Protein AF-A0AB36EDM5-F1 (afdb_monomer_lite)

Structure (mmCIF, N/CA/C/O backbone):
data_AF-A0AB36EDM5-F1
#
_entry.id   AF-A0AB36EDM5-F1
#
loop_
_atom_site.group_PDB
_atom_site.id
_atom_site.type_symbol
_atom_site.label_atom_id
_atom_site.label_alt_id
_atom_site.label_comp_id
_atom_site.label_asym_id
_atom_site.label_entity_id
_atom_site.label_seq_id
_atom_site.pdbx_PDB_ins_code
_atom_site.Cartn_x
_atom_site.Cartn_y
_atom_site.Cartn_z
_atom_site.occupancy
_atom_site.B_iso_or_equiv
_atom_site.auth_seq_id
_atom_site.auth_comp_id
_atom_site.auth_asym_id
_atom_site.auth_atom_id
_atom_site.pdbx_PDB_model_num
ATOM 1 N N . MET A 1 1 ? 47.331 -0.291 -45.451 1.00 48.00 1 MET A N 1
ATOM 2 C CA . MET A 1 1 ? 47.618 0.576 -46.616 1.00 48.00 1 MET A CA 1
ATOM 3 C C . MET A 1 1 ? 48.120 1.962 -46.160 1.00 48.00 1 MET A C 1
ATOM 5 O O . MET A 1 1 ? 47.522 2.966 -46.498 1.00 48.00 1 MET A O 1
ATOM 9 N N . LYS A 1 2 ? 49.186 2.040 -45.335 1.00 53.69 2 LYS A N 1
ATOM 10 C CA . LYS A 1 2 ? 49.658 3.304 -44.705 1.00 53.69 2 LYS A CA 1
ATOM 11 C C . LYS A 1 2 ? 51.043 3.786 -45.180 1.00 53.69 2 LYS A C 1
ATOM 13 O O . LYS A 1 2 ? 51.416 4.916 -44.899 1.00 53.69 2 LYS A O 1
ATOM 18 N N . LEU A 1 3 ? 51.789 2.960 -45.920 1.00 42.03 3 LEU A N 1
ATOM 19 C CA . LEU A 1 3 ? 53.141 3.292 -46.392 1.00 42.03 3 LEU A CA 1
ATOM 20 C C . LEU A 1 3 ? 53.225 4.421 -47.447 1.00 42.03 3 LEU A C 1
ATOM 22 O O . LEU A 1 3 ? 54.126 5.245 -47.317 1.00 42.03 3 LEU A O 1
ATOM 26 N N . PRO A 1 4 ? 52.337 4.529 -48.459 1.00 49.16 4 PRO A N 1
ATOM 27 C CA . PRO A 1 4 ? 52.540 5.520 -49.524 1.00 49.16 4 PRO A CA 1
ATOM 28 C C . PRO A 1 4 ? 52.257 6.963 -49.071 1.00 49.16 4 PRO A C 1
ATOM 30 O O . PRO A 1 4 ? 52.858 7.899 -49.588 1.00 49.16 4 PRO A O 1
ATOM 33 N N . PHE A 1 5 ? 51.400 7.149 -48.061 1.00 46.91 5 PHE A N 1
ATOM 34 C CA . PHE A 1 5 ? 51.054 8.467 -47.520 1.00 46.91 5 PHE A CA 1
ATOM 35 C C . PHE A 1 5 ? 52.202 9.086 -46.707 1.00 46.91 5 PHE A C 1
ATOM 37 O O . PHE A 1 5 ? 52.508 10.267 -46.846 1.00 46.91 5 PHE A O 1
ATOM 44 N N . VAL A 1 6 ? 52.891 8.271 -45.900 1.00 52.59 6 VAL A N 1
ATOM 45 C CA . VAL A 1 6 ? 54.013 8.733 -45.067 1.00 52.59 6 VAL A CA 1
ATOM 46 C C . VAL A 1 6 ? 55.231 9.079 -45.928 1.00 52.59 6 VAL A C 1
ATOM 48 O O . VAL A 1 6 ? 55.867 10.102 -45.697 1.00 52.59 6 VAL A O 1
ATOM 51 N N . VAL A 1 7 ? 55.515 8.292 -46.972 1.00 50.66 7 VAL A N 1
ATOM 52 C CA . VAL A 1 7 ? 56.619 8.572 -47.910 1.00 50.66 7 VAL A CA 1
ATOM 53 C C . VAL A 1 7 ? 56.381 9.878 -48.683 1.00 50.66 7 VAL A C 1
ATOM 55 O O . VAL A 1 7 ? 57.314 10.657 -48.864 1.00 50.66 7 VAL A O 1
ATOM 58 N N . GLY A 1 8 ? 55.130 10.169 -49.064 1.00 49.28 8 GLY A N 1
ATOM 59 C CA . GLY A 1 8 ? 54.762 11.425 -49.729 1.00 49.28 8 GLY A CA 1
ATOM 60 C C . GLY A 1 8 ? 54.932 12.672 -48.849 1.00 49.28 8 GLY A C 1
ATOM 61 O O . GLY A 1 8 ? 55.399 13.709 -49.323 1.00 49.28 8 GLY A O 1
ATOM 62 N N . ILE A 1 9 ? 54.624 12.569 -47.553 1.00 58.91 9 ILE A N 1
ATOM 63 C CA . ILE A 1 9 ? 54.812 13.671 -46.592 1.00 58.91 9 ILE A CA 1
ATOM 64 C C . ILE A 1 9 ? 56.300 13.901 -46.299 1.00 58.91 9 ILE A C 1
ATOM 66 O O . ILE A 1 9 ? 56.757 15.039 -46.257 1.00 58.91 9 ILE A O 1
ATOM 70 N N . VAL A 1 10 ? 57.086 12.833 -46.148 1.00 56.31 10 VAL A N 1
ATOM 71 C CA . VAL A 1 10 ? 58.526 12.957 -45.872 1.00 56.31 10 VAL A CA 1
ATOM 72 C C . VAL A 1 10 ? 59.262 13.589 -47.057 1.00 56.31 10 VAL A C 1
ATOM 74 O O . VAL A 1 10 ? 60.080 14.482 -46.855 1.00 56.31 10 VAL A O 1
ATOM 77 N N . LEU A 1 11 ? 58.927 13.209 -48.294 1.00 50.59 11 LEU A N 1
ATOM 78 C CA . LEU A 1 11 ? 59.553 13.785 -49.490 1.00 50.59 11 LEU A CA 1
ATOM 79 C C . LEU A 1 11 ? 59.184 15.258 -49.710 1.00 50.59 11 LEU A C 1
ATOM 81 O O . LEU A 1 11 ? 60.043 16.043 -50.110 1.00 50.59 11 LEU A O 1
ATOM 85 N N . THR A 1 12 ? 57.946 15.659 -49.407 1.00 59.16 12 THR A N 1
ATOM 86 C CA . THR A 1 12 ? 57.529 17.068 -49.515 1.00 59.16 12 THR A CA 1
ATOM 87 C C . THR A 1 12 ? 58.183 17.941 -48.445 1.00 59.16 12 THR A C 1
ATOM 89 O O . THR A 1 12 ? 58.659 19.028 -48.767 1.00 59.16 12 THR A O 1
ATOM 92 N N . ILE A 1 13 ? 58.319 17.446 -47.210 1.00 63.84 13 ILE A N 1
ATOM 93 C CA . ILE A 1 13 ? 59.037 18.150 -46.135 1.00 63.84 13 ILE A CA 1
ATOM 94 C C . ILE A 1 13 ? 60.539 18.257 -46.448 1.00 63.84 13 ILE A C 1
ATOM 96 O O . ILE A 1 13 ? 61.113 19.338 -46.314 1.00 63.84 13 ILE A O 1
ATOM 100 N N . SER A 1 14 ? 61.184 17.183 -46.924 1.00 50.69 14 SER A N 1
ATOM 101 C CA . SER A 1 14 ? 62.606 17.210 -47.301 1.00 50.69 14 SER A CA 1
ATOM 102 C C . SER A 1 14 ? 62.896 18.167 -48.461 1.00 50.69 14 SER A C 1
ATOM 104 O O . SER A 1 14 ? 63.907 18.869 -48.430 1.00 50.69 14 SER A O 1
ATOM 106 N N . TYR A 1 15 ? 62.002 18.247 -49.451 1.00 61.78 15 TYR A N 1
ATOM 107 C CA . TYR A 1 15 ? 62.132 19.196 -50.559 1.00 61.78 15 TYR A CA 1
ATOM 108 C C . TYR A 1 15 ? 61.971 20.650 -50.089 1.00 61.78 15 TYR A C 1
ATOM 110 O O . TYR A 1 15 ? 62.735 21.522 -50.502 1.00 61.78 15 TYR A O 1
ATOM 118 N N . PHE A 1 16 ? 61.044 20.909 -49.159 1.00 57.47 16 PHE A N 1
ATOM 119 C CA . PHE A 1 16 ? 60.828 22.244 -48.595 1.00 57.47 16 PHE A CA 1
ATOM 120 C C . PHE A 1 16 ? 62.020 22.719 -47.746 1.00 57.47 16 PHE A C 1
ATOM 122 O O . PHE A 1 16 ? 62.429 23.876 -47.844 1.00 57.47 16 PHE A O 1
ATOM 129 N N . ILE A 1 17 ? 62.642 21.825 -46.967 1.00 56.56 17 ILE A N 1
ATOM 130 C CA . ILE A 1 17 ? 63.849 22.127 -46.174 1.00 56.56 17 ILE A CA 1
ATOM 131 C C . ILE A 1 17 ? 65.042 22.440 -47.088 1.00 56.56 17 ILE A C 1
ATOM 133 O O . ILE A 1 17 ? 65.723 23.442 -46.874 1.00 56.56 17 ILE A O 1
ATOM 137 N N . ALA A 1 18 ? 65.272 21.638 -48.132 1.00 49.91 18 ALA A N 1
ATOM 138 C CA . ALA A 1 18 ? 66.351 21.878 -49.092 1.00 49.91 18 ALA A CA 1
ATOM 139 C C . ALA A 1 18 ? 66.176 23.216 -49.835 1.00 49.91 18 ALA A C 1
ATOM 141 O O . ALA A 1 18 ? 67.136 23.971 -49.992 1.00 49.91 18 ALA A O 1
ATOM 142 N N . PHE A 1 19 ? 64.939 23.547 -50.215 1.00 54.28 19 PHE A N 1
ATOM 143 C CA . PHE A 1 19 ? 64.601 24.822 -50.847 1.00 54.28 19 PHE A CA 1
ATOM 144 C C . PHE A 1 19 ? 64.825 26.015 -49.902 1.00 54.28 19 PHE A C 1
ATOM 146 O O . PHE A 1 19 ? 65.392 27.028 -50.300 1.00 54.28 19 PHE A O 1
ATOM 153 N N . THR A 1 20 ? 64.470 25.870 -48.623 1.00 53.19 20 THR A N 1
ATOM 154 C CA . THR A 1 20 ? 64.653 26.926 -47.613 1.00 53.19 20 THR A CA 1
ATOM 155 C C . THR A 1 20 ? 66.140 27.169 -47.305 1.00 53.19 20 THR A C 1
ATOM 157 O O . THR A 1 20 ? 66.573 28.316 -47.217 1.00 53.19 20 THR A O 1
ATOM 160 N N . VAL A 1 21 ? 66.958 26.112 -47.216 1.00 49.41 21 VAL A N 1
ATOM 161 C CA . VAL A 1 21 ? 68.415 26.221 -46.987 1.00 49.41 21 VAL A CA 1
ATOM 162 C C . VAL A 1 21 ? 69.137 26.869 -48.176 1.00 49.41 21 VAL A C 1
ATOM 164 O O . VAL A 1 21 ? 70.053 27.665 -47.976 1.00 49.41 21 VAL A O 1
ATOM 167 N N . MET A 1 22 ? 68.698 26.594 -49.408 1.00 46.75 22 MET A N 1
ATOM 168 C CA . MET A 1 22 ? 69.265 27.205 -50.615 1.00 46.75 22 MET A CA 1
ATOM 169 C C . MET A 1 22 ? 68.957 28.711 -50.719 1.00 46.75 22 MET A C 1
ATOM 171 O O . MET A 1 22 ? 69.768 29.462 -51.256 1.00 46.75 22 MET A O 1
ATOM 175 N N . VAL A 1 23 ? 67.824 29.161 -50.167 1.00 50.59 23 VAL A N 1
ATOM 176 C CA . VAL A 1 23 ? 67.411 30.577 -50.158 1.00 50.59 23 VAL A CA 1
ATOM 177 C C . VAL A 1 23 ? 68.055 31.368 -49.006 1.00 50.59 23 VAL A C 1
ATOM 179 O O . VAL A 1 23 ? 68.356 32.547 -49.172 1.00 50.59 23 VAL A O 1
ATOM 182 N N . ILE A 1 24 ? 68.338 30.736 -47.860 1.00 48.72 24 ILE A N 1
ATOM 183 C CA . ILE A 1 24 ? 68.912 31.414 -46.676 1.00 48.72 24 ILE A CA 1
ATOM 184 C C . ILE A 1 24 ? 70.446 31.573 -46.750 1.00 48.72 24 ILE A C 1
ATOM 186 O O . ILE A 1 24 ? 71.006 32.440 -46.083 1.00 48.72 24 ILE A O 1
ATOM 190 N N . GLY A 1 25 ? 71.151 30.812 -47.592 1.00 46.22 25 GLY A N 1
ATOM 191 C CA . GLY A 1 25 ? 72.620 30.844 -47.673 1.00 46.22 25 GLY A CA 1
ATOM 192 C C . GLY A 1 25 ? 73.269 32.144 -48.185 1.00 46.22 25 GLY A C 1
ATOM 193 O O . GLY A 1 25 ? 74.493 32.198 -48.231 1.00 46.22 25 GLY A O 1
ATOM 194 N N . ASN A 1 26 ? 72.506 33.172 -48.581 1.00 50.59 26 ASN A N 1
ATOM 195 C CA . ASN A 1 26 ? 73.051 34.358 -49.263 1.00 50.59 26 ASN A CA 1
ATOM 196 C C . ASN A 1 26 ? 72.442 35.723 -48.868 1.00 50.59 26 ASN A C 1
ATOM 198 O O . ASN A 1 26 ? 72.497 36.647 -49.677 1.00 50.59 26 ASN A O 1
ATOM 202 N N . VAL A 1 27 ? 71.901 35.918 -47.654 1.00 40.09 27 VAL A N 1
ATOM 203 C CA . VAL A 1 27 ? 71.463 37.265 -47.204 1.00 40.09 27 VAL A CA 1
ATOM 204 C C . VAL A 1 27 ? 71.711 37.496 -45.697 1.00 40.09 27 VAL A C 1
ATOM 206 O O . VAL A 1 27 ? 71.438 36.633 -44.870 1.00 40.09 27 VAL A O 1
ATOM 209 N N . GLN A 1 28 ? 72.263 38.673 -45.370 1.00 42.81 28 GLN A N 1
ATOM 210 C CA . GLN A 1 28 ? 72.588 39.243 -44.041 1.00 42.81 28 GLN A CA 1
ATOM 211 C C . GLN A 1 28 ? 71.370 39.328 -43.078 1.00 42.81 28 GLN A C 1
ATOM 213 O O . GLN A 1 28 ? 70.234 39.301 -43.551 1.00 42.81 28 GLN A O 1
ATOM 218 N N . PRO A 1 29 ? 71.556 39.455 -41.741 1.00 44.12 29 PRO A N 1
ATOM 219 C CA . PRO A 1 29 ? 70.461 39.329 -40.772 1.00 44.12 29 PRO A CA 1
ATOM 220 C C . PRO A 1 29 ? 69.513 40.539 -40.798 1.00 44.12 29 PRO A C 1
ATOM 222 O O . PRO A 1 29 ? 69.958 41.684 -40.739 1.00 44.12 29 PRO A O 1
ATOM 225 N N . VAL A 1 30 ? 68.202 40.284 -40.826 1.00 42.28 30 VAL A N 1
ATOM 226 C CA . VAL A 1 30 ? 67.141 41.311 -40.802 1.00 42.28 30 VAL A CA 1
ATOM 227 C C . VAL A 1 30 ? 66.297 41.141 -39.520 1.00 42.28 30 VAL A C 1
ATOM 229 O O . VAL A 1 30 ? 66.066 39.999 -39.114 1.00 42.28 30 VAL A O 1
ATOM 232 N N . PRO A 1 31 ? 65.902 42.231 -38.822 1.00 46.59 31 PRO A N 1
ATOM 233 C CA . PRO A 1 31 ? 65.259 42.169 -37.504 1.00 46.59 31 PRO A CA 1
ATOM 234 C C . PRO A 1 31 ? 63.838 41.581 -37.517 1.00 46.59 31 PRO A C 1
ATOM 236 O O . PRO A 1 31 ? 63.186 41.488 -38.551 1.00 46.59 31 PRO A O 1
ATOM 239 N N . ALA A 1 32 ? 63.375 41.182 -36.329 1.00 42.56 32 ALA A N 1
ATOM 240 C CA . ALA A 1 32 ? 62.127 40.457 -36.101 1.00 42.56 32 ALA A CA 1
ATOM 241 C C . ALA A 1 32 ? 60.871 41.230 -36.548 1.00 42.56 32 ALA A C 1
ATOM 243 O O . ALA A 1 32 ? 60.592 42.314 -36.040 1.00 42.56 32 ALA A O 1
ATOM 244 N N . TYR A 1 33 ? 60.084 40.618 -37.433 1.00 52.06 33 TYR A N 1
ATOM 245 C CA . TYR A 1 33 ? 58.769 41.105 -37.856 1.00 52.06 33 TYR A CA 1
ATOM 246 C C . TYR A 1 33 ? 57.679 40.615 -36.893 1.00 52.06 33 TYR A C 1
ATOM 248 O O . TYR A 1 33 ? 57.628 39.429 -36.552 1.00 52.06 33 TYR A O 1
ATOM 256 N N . THR A 1 34 ? 56.794 41.511 -36.458 1.00 49.66 34 THR A N 1
ATOM 257 C CA . THR A 1 34 ? 55.627 41.176 -35.628 1.00 49.66 34 THR A CA 1
ATOM 258 C C . THR A 1 34 ? 54.393 40.880 -36.484 1.00 49.66 34 THR A C 1
ATOM 260 O O . THR A 1 34 ? 54.278 41.324 -37.622 1.00 49.66 34 THR A O 1
ATOM 263 N N . ILE A 1 35 ? 53.427 40.145 -35.916 1.00 34.84 35 ILE A N 1
ATOM 264 C CA . ILE A 1 35 ? 52.163 39.712 -36.559 1.00 34.84 35 ILE A CA 1
ATOM 265 C C . ILE A 1 35 ? 51.367 40.883 -37.182 1.00 34.84 35 ILE A C 1
ATOM 267 O O . ILE A 1 35 ? 50.599 40.680 -38.121 1.00 34.84 35 ILE A O 1
ATOM 271 N N . SER A 1 36 ? 51.585 42.114 -36.711 1.00 47.88 36 SER A N 1
ATOM 272 C CA . SER A 1 36 ? 51.027 43.345 -37.285 1.00 47.88 36 SER A CA 1
ATOM 273 C C . SER A 1 36 ? 51.398 43.571 -38.755 1.00 47.88 36 SER A C 1
ATOM 275 O O . SER A 1 36 ? 50.555 44.028 -39.525 1.00 47.88 36 SER A O 1
ATOM 277 N N . ASP A 1 37 ? 52.619 43.218 -39.157 1.00 50.16 37 ASP A N 1
ATOM 278 C CA . ASP A 1 37 ? 53.164 43.548 -40.483 1.00 50.16 37 ASP A CA 1
ATOM 279 C C . ASP A 1 37 ? 52.627 42.583 -41.548 1.00 50.16 37 ASP A C 1
ATOM 281 O O . ASP A 1 37 ? 52.368 42.955 -42.690 1.00 50.16 37 ASP A O 1
ATOM 285 N N . PHE A 1 38 ? 52.354 41.342 -41.135 1.00 43.47 38 PHE A N 1
ATOM 286 C CA . PHE A 1 38 ? 51.691 40.329 -41.951 1.00 43.47 38 PHE A CA 1
ATOM 287 C C . PHE A 1 38 ? 50.235 40.704 -42.266 1.00 43.47 38 PHE A C 1
ATOM 289 O O . PHE A 1 38 ? 49.767 40.499 -43.387 1.00 43.47 38 PHE A O 1
ATOM 296 N N . LEU A 1 39 ? 49.518 41.307 -41.312 1.00 39.00 39 LEU A N 1
ATOM 297 C CA . LEU A 1 39 ? 48.106 41.665 -41.483 1.00 39.00 39 LEU A CA 1
ATOM 298 C C . LEU A 1 39 ? 47.887 42.847 -42.440 1.00 39.00 39 LEU A C 1
ATOM 300 O O . LEU A 1 39 ? 46.841 42.916 -43.083 1.00 39.00 39 LEU A O 1
ATOM 304 N N . GLN A 1 40 ? 48.874 43.732 -42.608 1.00 51.88 40 GLN A N 1
ATOM 305 C CA . GLN A 1 40 ? 48.786 44.825 -43.585 1.00 51.88 40 GLN A CA 1
ATOM 306 C C . GLN A 1 40 ? 48.896 44.349 -45.044 1.00 51.88 40 GLN A C 1
ATOM 308 O O . GLN A 1 40 ? 48.476 45.066 -45.947 1.00 51.88 40 GLN A O 1
ATOM 313 N N . SER A 1 41 ? 49.373 43.122 -45.295 1.00 51.91 41 SER A N 1
ATOM 314 C CA . SER A 1 41 ? 49.488 42.568 -46.655 1.00 51.91 41 SER A CA 1
ATOM 315 C C . SER A 1 41 ? 48.154 42.128 -47.285 1.00 51.91 41 SER A C 1
ATOM 317 O O . SER A 1 41 ? 48.107 41.852 -48.483 1.00 51.91 41 SER A O 1
ATOM 319 N N . PHE A 1 42 ? 47.064 42.085 -46.505 1.00 39.69 42 PHE A N 1
ATOM 320 C CA . PHE A 1 42 ? 45.774 41.504 -46.908 1.00 39.69 42 PHE A CA 1
ATOM 321 C C . PHE A 1 42 ? 44.617 42.506 -47.118 1.00 39.69 42 PHE A C 1
ATOM 323 O O . PHE A 1 42 ? 43.494 42.070 -47.373 1.00 39.69 42 PHE A O 1
ATOM 330 N N . LEU A 1 43 ? 44.841 43.828 -47.069 1.00 41.75 43 LEU A N 1
ATOM 331 C CA . LEU A 1 43 ? 43.787 44.830 -47.332 1.00 41.75 43 LEU A CA 1
ATOM 332 C C . LEU A 1 43 ? 44.046 45.644 -48.619 1.00 41.75 43 LEU A C 1
ATOM 334 O O . LEU A 1 43 ? 45.051 46.348 -48.692 1.00 41.75 43 LEU A O 1
ATOM 338 N N . PRO A 1 44 ? 43.133 45.629 -49.616 1.00 41.78 44 PRO A N 1
ATOM 339 C CA . PRO A 1 44 ? 43.234 46.455 -50.813 1.00 41.78 44 PRO A CA 1
ATOM 340 C C . PRO A 1 44 ? 42.221 47.613 -50.763 1.00 41.78 44 PRO A C 1
ATOM 342 O O . PRO A 1 44 ? 41.085 47.416 -51.168 1.00 41.78 44 PRO A O 1
ATOM 345 N N . PHE A 1 45 ? 42.593 48.806 -50.280 1.00 36.00 45 PHE A N 1
ATOM 346 C CA . PHE A 1 45 ? 42.026 50.103 -50.717 1.00 36.00 45 PHE A CA 1
ATOM 347 C C . PHE A 1 45 ? 42.669 51.283 -49.962 1.00 36.00 45 PHE A C 1
ATOM 349 O O . PHE A 1 45 ? 42.614 51.336 -48.739 1.00 36.00 45 PHE A O 1
ATOM 356 N N . GLY A 1 46 ? 43.162 52.277 -50.710 1.00 34.91 46 GLY A N 1
ATOM 357 C CA . GLY A 1 46 ? 43.154 53.688 -50.298 1.00 34.91 46 GLY A CA 1
ATOM 358 C C . GLY A 1 46 ? 44.370 54.232 -49.539 1.00 34.91 46 GLY A C 1
ATOM 359 O O . GLY A 1 46 ? 44.386 54.247 -48.316 1.00 34.91 46 GLY A O 1
ATOM 360 N N . GLY A 1 47 ? 45.315 54.819 -50.278 1.00 34.75 47 GLY A N 1
ATOM 361 C CA . GLY A 1 47 ? 46.346 55.702 -49.726 1.00 34.75 47 GLY A CA 1
ATOM 362 C C . GLY A 1 47 ? 47.456 55.985 -50.731 1.00 34.75 47 GLY A C 1
ATOM 363 O O . GLY A 1 47 ? 48.533 55.414 -50.634 1.00 34.75 47 GLY A O 1
ATOM 364 N N . ALA A 1 48 ? 47.174 56.812 -51.738 1.00 48.56 48 ALA A N 1
ATOM 365 C CA . ALA A 1 48 ? 48.182 57.282 -52.679 1.00 48.56 48 ALA A CA 1
ATOM 366 C C . ALA A 1 48 ? 49.195 58.197 -51.975 1.00 48.56 48 ALA A C 1
ATOM 368 O O . ALA A 1 48 ? 48.784 59.206 -51.411 1.00 48.56 48 ALA A O 1
ATOM 369 N N . THR A 1 49 ? 50.488 57.904 -52.107 1.00 42.31 49 THR A N 1
ATOM 370 C CA . THR A 1 49 ? 51.528 58.932 -52.241 1.00 42.31 49 THR A CA 1
ATOM 371 C C . THR A 1 49 ? 5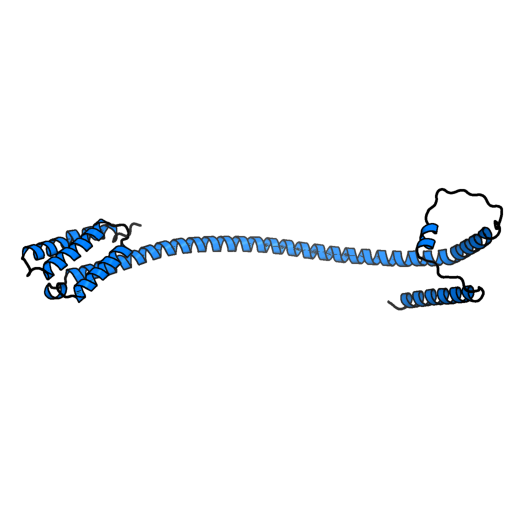2.583 58.439 -53.222 1.00 42.31 49 THR A C 1
ATOM 373 O O . THR A 1 49 ? 53.037 57.297 -53.146 1.00 42.31 49 THR A O 1
ATOM 376 N N . GLU A 1 50 ? 52.880 59.304 -54.186 1.00 46.78 50 GLU A N 1
ATOM 377 C CA . GLU A 1 50 ? 53.891 59.169 -55.226 1.00 46.78 50 GLU A CA 1
ATOM 378 C C . GLU A 1 50 ? 55.253 58.788 -54.641 1.00 46.78 50 GLU A C 1
ATOM 380 O O . GLU A 1 50 ? 55.682 59.402 -53.674 1.00 46.78 50 GLU A O 1
ATOM 385 N N . ASP A 1 51 ? 55.917 57.795 -55.241 1.00 41.84 51 ASP A N 1
ATOM 386 C CA . ASP A 1 51 ? 57.317 57.925 -55.652 1.00 41.84 51 ASP A CA 1
ATOM 387 C C . ASP A 1 51 ? 57.714 56.794 -56.619 1.00 41.84 51 ASP A C 1
ATOM 389 O O . ASP A 1 51 ? 57.983 55.649 -56.268 1.00 41.84 51 ASP A O 1
ATOM 393 N N . SER A 1 52 ? 57.677 57.165 -57.898 1.00 43.56 52 SER A N 1
ATOM 394 C CA . SER A 1 52 ? 58.731 56.956 -58.892 1.00 43.56 52 SER A CA 1
ATOM 395 C C . SER A 1 52 ? 59.385 55.566 -59.047 1.00 43.56 52 SER A C 1
ATOM 397 O O . SER A 1 52 ? 60.329 55.195 -58.357 1.00 43.56 52 SER A O 1
ATOM 399 N N . TYR A 1 53 ? 58.946 54.862 -60.098 1.00 43.41 53 TYR A N 1
ATOM 400 C CA . TYR A 1 53 ? 59.779 54.109 -61.051 1.00 43.41 53 TYR A CA 1
ATOM 401 C C . TYR A 1 53 ? 60.963 53.285 -60.494 1.00 43.41 53 TYR A C 1
ATOM 403 O O . TYR A 1 53 ? 62.124 53.551 -60.797 1.00 43.41 53 TYR A O 1
ATOM 411 N N . GLY A 1 54 ? 60.659 52.187 -59.796 1.00 40.25 54 GLY A N 1
ATOM 412 C CA . GLY A 1 54 ? 61.619 51.128 -59.469 1.00 40.25 54 GLY A CA 1
ATOM 413 C C . GLY A 1 54 ? 61.004 49.730 -59.604 1.00 40.25 54 GLY A C 1
ATOM 414 O O . GLY A 1 54 ? 60.076 49.385 -58.889 1.00 40.25 54 GLY A O 1
ATOM 415 N N . SER A 1 55 ? 61.543 48.934 -60.533 1.00 47.66 55 SER A N 1
ATOM 416 C CA . SER A 1 55 ? 61.380 47.471 -60.686 1.00 47.66 55 SER A CA 1
ATOM 417 C C . SER A 1 55 ? 60.079 46.889 -61.300 1.00 47.66 55 SER A C 1
ATOM 419 O O . SER A 1 55 ? 59.573 45.829 -60.936 1.00 47.66 55 SER A O 1
ATOM 421 N N . PHE A 1 56 ? 59.657 47.427 -62.452 1.00 45.44 56 PHE A N 1
ATOM 422 C CA . PHE A 1 56 ? 58.873 46.648 -63.443 1.00 45.44 56 PHE A CA 1
ATOM 423 C C . PHE A 1 56 ? 59.594 45.365 -63.945 1.00 45.44 56 PHE A C 1
ATOM 425 O O . PHE A 1 56 ? 58.991 44.541 -64.634 1.00 45.44 56 PHE A O 1
ATOM 432 N N . VAL A 1 57 ? 60.869 45.168 -63.586 1.00 47.72 57 VAL A N 1
ATOM 433 C CA . VAL A 1 57 ? 61.710 44.017 -63.963 1.00 47.72 57 VAL A CA 1
ATOM 434 C C . VAL A 1 57 ? 61.622 42.852 -62.959 1.00 47.72 57 VAL A C 1
ATOM 436 O O . VAL A 1 57 ? 61.908 41.715 -63.325 1.00 47.72 57 VAL A O 1
ATOM 439 N N . GLU A 1 58 ? 61.136 43.066 -61.733 1.00 50.69 58 GLU A N 1
ATOM 440 C CA . GLU A 1 58 ? 61.136 42.025 -60.687 1.00 50.69 58 GLU A CA 1
ATOM 441 C C . GLU A 1 58 ? 59.848 41.179 -60.676 1.00 50.69 58 GLU A C 1
ATOM 443 O O . GLU A 1 58 ? 59.882 39.976 -60.420 1.00 50.69 58 GLU A O 1
ATOM 448 N N . ARG A 1 59 ? 58.706 41.755 -61.087 1.00 50.75 59 ARG A N 1
ATOM 449 C CA . ARG A 1 59 ? 57.420 41.028 -61.161 1.00 50.75 59 ARG A CA 1
ATOM 450 C C . ARG A 1 59 ? 57.337 40.021 -62.309 1.00 50.75 59 ARG A C 1
ATOM 452 O O . ARG A 1 59 ? 56.674 39.000 -62.159 1.00 50.75 59 ARG A O 1
ATOM 459 N N . ARG A 1 60 ? 57.994 40.271 -63.451 1.00 48.06 60 ARG A N 1
ATOM 460 C CA . ARG A 1 60 ? 57.934 39.352 -64.608 1.00 48.06 60 ARG A CA 1
ATOM 461 C C . ARG A 1 60 ? 58.641 38.028 -64.338 1.00 48.06 60 ARG A C 1
ATOM 463 O O . ARG A 1 60 ? 58.129 36.998 -64.755 1.00 48.06 60 ARG A O 1
ATOM 470 N N . ASN A 1 61 ? 59.775 38.068 -63.638 1.00 51.34 61 ASN A N 1
ATOM 471 C CA . ASN A 1 61 ? 60.593 36.885 -63.374 1.00 51.34 61 ASN A CA 1
ATOM 472 C C . ASN A 1 61 ? 59.973 36.000 -62.274 1.00 51.34 61 ASN A C 1
ATOM 474 O O . ASN A 1 61 ? 59.932 34.777 -62.398 1.00 51.34 61 ASN A O 1
ATOM 478 N N . LEU A 1 62 ? 59.390 36.628 -61.243 1.00 56.72 62 LEU A N 1
ATOM 479 C CA . LEU A 1 62 ? 58.615 35.943 -60.201 1.00 56.72 62 LEU A CA 1
ATOM 480 C C . LEU A 1 62 ? 57.323 35.320 -60.749 1.00 56.72 62 LEU A C 1
ATOM 482 O O . LEU A 1 62 ? 57.012 34.181 -60.410 1.00 56.72 62 LEU A O 1
ATOM 486 N N . ASN A 1 63 ? 56.602 36.020 -61.634 1.00 61.06 63 ASN A N 1
ATOM 487 C CA . ASN A 1 63 ? 55.400 35.468 -62.262 1.00 61.06 63 ASN A CA 1
ATOM 488 C C . ASN A 1 63 ? 55.737 34.299 -63.199 1.00 61.06 63 ASN A C 1
ATOM 490 O O . ASN A 1 63 ? 55.091 33.263 -63.128 1.00 61.06 63 ASN A O 1
ATOM 494 N N . SER A 1 64 ? 56.799 34.404 -64.010 1.00 60.41 64 SER A N 1
ATOM 495 C CA . SER A 1 64 ? 57.218 33.298 -64.883 1.00 60.41 64 SER A CA 1
ATOM 496 C C . SER A 1 64 ? 57.735 32.077 -64.117 1.00 60.41 64 SER A C 1
ATOM 498 O O . SER A 1 64 ? 57.536 30.949 -64.565 1.00 60.41 64 SER A O 1
ATOM 500 N N . LEU A 1 65 ? 58.378 32.275 -62.960 1.00 62.47 65 LEU A N 1
ATOM 501 C CA . LEU A 1 65 ? 58.789 31.175 -62.083 1.00 62.47 65 LEU A CA 1
ATOM 502 C C . LEU A 1 65 ? 57.571 30.508 -61.423 1.00 62.47 65 LEU A C 1
ATOM 504 O O . LEU A 1 65 ? 57.510 29.281 -61.345 1.00 62.47 65 LEU A O 1
ATOM 508 N N . GLY A 1 66 ? 56.584 31.307 -61.005 1.00 62.75 66 GLY A N 1
ATOM 509 C CA . GLY A 1 66 ? 55.294 30.829 -60.510 1.00 62.75 66 GLY A CA 1
ATOM 510 C C . GLY A 1 66 ? 54.519 30.028 -61.557 1.00 62.75 66 GLY A C 1
ATOM 511 O O . GLY A 1 66 ? 54.069 28.927 -61.257 1.00 62.75 66 GLY A O 1
ATOM 512 N N . ASP A 1 67 ? 54.444 30.514 -62.796 1.00 67.00 67 ASP A N 1
ATOM 513 C CA . ASP A 1 67 ? 53.752 29.843 -63.904 1.00 67.00 67 ASP A CA 1
ATOM 514 C C . ASP A 1 67 ? 54.446 28.526 -64.312 1.00 67.00 67 ASP A C 1
ATOM 516 O O . ASP A 1 67 ? 53.777 27.536 -64.617 1.00 67.00 67 ASP A O 1
ATOM 520 N N . PHE A 1 68 ? 55.784 28.462 -64.252 1.00 66.56 68 PHE A N 1
ATOM 521 C CA . PHE A 1 68 ? 56.542 27.229 -64.506 1.00 66.56 68 PHE A CA 1
ATOM 522 C C . PHE A 1 68 ? 56.324 26.175 -63.412 1.00 66.56 68 PHE A C 1
ATOM 524 O O . PHE A 1 68 ? 56.056 25.009 -63.713 1.00 66.56 68 PHE A O 1
ATOM 531 N N . LEU A 1 69 ? 56.394 26.579 -62.137 1.00 69.56 69 LEU A N 1
ATOM 532 C CA . LEU A 1 69 ? 56.122 25.684 -61.011 1.00 69.56 69 LEU A CA 1
ATOM 533 C C . LEU A 1 69 ? 54.653 25.240 -61.005 1.00 69.56 69 LEU A C 1
ATOM 535 O O . LEU A 1 69 ? 54.377 24.059 -60.800 1.00 69.56 69 LEU A O 1
ATOM 539 N N . ALA A 1 70 ? 53.713 26.138 -61.306 1.00 69.56 70 ALA A N 1
ATOM 540 C CA . ALA A 1 70 ? 52.298 25.805 -61.441 1.00 69.56 70 ALA A CA 1
ATOM 541 C C . ALA A 1 70 ? 52.062 24.784 -62.564 1.00 69.56 70 ALA A C 1
ATOM 543 O O . ALA A 1 70 ? 51.342 23.810 -62.355 1.00 69.56 70 ALA A O 1
ATOM 544 N N . GLY A 1 71 ? 52.719 24.940 -63.717 1.00 65.50 71 GLY A N 1
ATOM 545 C CA . GLY A 1 71 ? 52.653 23.975 -64.816 1.00 65.50 71 GLY A CA 1
ATOM 546 C C . GLY A 1 71 ? 53.232 22.598 -64.465 1.00 65.50 71 GLY A C 1
ATOM 547 O O . GLY A 1 71 ? 52.665 21.581 -64.863 1.00 65.50 71 GLY A O 1
ATOM 548 N N . LEU A 1 72 ? 54.319 22.545 -63.687 1.00 73.62 72 LEU A N 1
ATOM 549 C CA . LEU A 1 72 ? 54.948 21.288 -63.263 1.00 73.62 72 LEU A CA 1
ATOM 550 C C . LEU A 1 72 ? 54.142 20.561 -62.172 1.00 73.62 72 LEU A C 1
ATOM 552 O O . LEU A 1 72 ? 54.033 19.334 -62.196 1.00 73.62 72 LEU A O 1
ATOM 556 N N . PHE A 1 73 ? 53.559 21.301 -61.223 1.00 78.06 73 PHE A N 1
ATOM 557 C CA . PHE A 1 73 ? 52.797 20.728 -60.107 1.00 78.06 73 PHE A CA 1
ATOM 558 C C . PHE A 1 73 ? 51.315 20.477 -60.427 1.00 78.06 73 PHE A C 1
ATOM 560 O O . PHE A 1 73 ? 50.698 19.637 -59.768 1.00 78.06 73 PHE A O 1
ATOM 567 N N . ALA A 1 74 ? 50.738 21.125 -61.446 1.00 78.56 74 ALA A N 1
ATOM 568 C CA . ALA A 1 74 ? 49.329 20.948 -61.811 1.00 78.56 74 ALA A CA 1
ATOM 569 C C . ALA A 1 74 ? 48.951 19.492 -62.171 1.00 78.56 74 ALA A C 1
ATOM 571 O O . ALA A 1 74 ? 47.953 19.005 -61.633 1.00 78.56 74 ALA A O 1
ATOM 572 N N . PRO A 1 75 ? 49.723 18.737 -62.983 1.00 77.38 75 PRO A N 1
ATOM 573 C CA . PRO A 1 75 ? 49.403 17.338 -63.281 1.00 77.38 75 PRO A CA 1
ATOM 574 C C . PRO A 1 75 ? 49.464 16.427 -62.048 1.00 77.38 75 PRO A C 1
ATOM 576 O O . PRO A 1 75 ? 48.650 15.516 -61.905 1.00 77.38 75 PRO A O 1
ATOM 579 N N . VAL A 1 76 ? 50.402 16.690 -61.131 1.00 79.12 76 VAL A N 1
ATOM 580 C CA . VAL A 1 76 ? 50.563 15.919 -59.888 1.00 79.12 76 VAL A CA 1
ATOM 581 C C . VAL A 1 76 ? 49.397 16.183 -58.934 1.00 79.12 76 VAL A C 1
ATOM 583 O O . VAL A 1 76 ? 48.817 15.240 -58.394 1.00 79.12 76 VAL A O 1
ATOM 586 N N . ALA A 1 77 ? 48.999 17.447 -58.774 1.00 79.50 77 ALA A N 1
ATOM 587 C CA . ALA A 1 77 ? 47.822 17.820 -57.992 1.00 79.50 77 ALA A CA 1
ATOM 588 C C . ALA A 1 77 ? 46.530 17.229 -58.585 1.00 79.50 77 ALA A C 1
ATOM 590 O O . ALA A 1 77 ? 45.672 16.744 -57.847 1.00 79.50 77 ALA A O 1
ATOM 591 N N . PHE A 1 78 ? 46.406 17.199 -59.915 1.00 82.50 78 PHE A N 1
ATOM 592 C CA . PHE A 1 78 ? 45.257 16.605 -60.597 1.00 82.50 78 PHE A CA 1
ATOM 593 C C . PHE A 1 78 ? 45.181 15.083 -60.408 1.00 82.50 78 PHE A C 1
ATOM 595 O O . PHE A 1 78 ? 44.111 14.544 -60.129 1.00 82.50 78 PHE A O 1
ATOM 602 N N . LEU A 1 79 ? 46.317 14.384 -60.479 1.00 82.12 79 LEU A N 1
ATOM 603 C CA . LEU A 1 79 ? 46.372 12.947 -60.205 1.00 82.12 79 LEU A CA 1
ATOM 604 C C . LEU A 1 79 ? 45.986 12.637 -58.752 1.00 82.12 79 LEU A C 1
ATOM 606 O O . LEU A 1 79 ? 45.253 11.681 -58.499 1.00 82.12 79 LEU A O 1
ATOM 610 N N . TRP A 1 80 ? 46.407 13.478 -57.804 1.00 83.25 80 TRP A N 1
ATOM 611 C CA . TRP A 1 80 ? 45.982 13.365 -56.411 1.00 83.25 80 TRP A CA 1
ATOM 612 C C . TRP A 1 80 ? 44.467 13.550 -56.248 1.00 83.25 80 TRP A C 1
ATOM 614 O O . TRP A 1 80 ? 43.838 12.755 -55.554 1.00 83.25 80 TRP A O 1
ATOM 624 N N . LEU A 1 81 ? 43.868 14.537 -56.928 1.00 84.88 81 LEU A N 1
ATOM 625 C CA . LEU A 1 81 ? 42.414 14.755 -56.914 1.00 84.88 81 LEU A CA 1
ATOM 626 C C . LEU A 1 81 ? 41.626 13.555 -57.450 1.00 84.88 81 LEU A C 1
ATOM 628 O O . LEU A 1 81 ? 40.576 13.221 -56.908 1.00 84.88 81 LEU A O 1
ATOM 632 N N . ILE A 1 82 ? 42.123 12.883 -58.488 1.00 85.44 82 ILE A N 1
ATOM 633 C CA . ILE A 1 82 ? 41.476 11.676 -59.017 1.00 85.44 82 ILE A CA 1
ATOM 634 C C . ILE A 1 82 ? 41.522 10.547 -57.982 1.00 85.44 82 ILE A C 1
ATOM 636 O O . ILE A 1 82 ? 40.509 9.893 -57.731 1.00 85.44 82 ILE A O 1
ATOM 640 N N . VAL A 1 83 ? 42.681 10.329 -57.352 1.00 85.75 83 VAL A N 1
ATOM 641 C CA . VAL A 1 83 ? 42.842 9.291 -56.324 1.00 85.75 83 VAL A CA 1
ATOM 642 C C . VAL A 1 83 ? 41.930 9.561 -55.128 1.00 85.75 83 VAL A C 1
ATOM 644 O O . VAL A 1 83 ? 41.236 8.650 -54.677 1.00 85.75 83 VAL A O 1
ATOM 647 N N . THR A 1 84 ? 41.873 10.801 -54.634 1.00 80.94 84 THR A N 1
ATOM 648 C CA . THR A 1 84 ? 40.988 11.148 -53.515 1.00 80.94 84 THR A CA 1
ATOM 649 C C . THR A 1 84 ? 39.512 11.045 -53.894 1.00 80.94 84 THR A C 1
ATOM 651 O O . THR A 1 84 ? 38.733 10.556 -53.081 1.00 80.94 84 THR A O 1
ATOM 654 N N . ALA A 1 85 ? 39.120 11.404 -55.121 1.00 84.06 85 ALA A N 1
ATOM 655 C CA . ALA A 1 85 ? 37.748 11.231 -55.599 1.00 84.06 85 ALA A CA 1
ATOM 656 C C . ALA A 1 85 ? 37.328 9.751 -55.644 1.00 84.06 85 ALA A C 1
ATOM 658 O O . ALA A 1 85 ? 36.226 9.417 -55.210 1.00 84.06 85 ALA A O 1
ATOM 659 N N . PHE A 1 86 ? 38.204 8.846 -56.097 1.00 83.25 86 PHE A N 1
ATOM 660 C CA . PHE A 1 86 ? 37.914 7.406 -56.082 1.00 83.25 86 PHE A CA 1
ATOM 661 C C . PHE A 1 86 ? 37.761 6.852 -54.663 1.00 83.25 86 PHE A C 1
ATOM 663 O O . PHE A 1 86 ? 36.833 6.084 -54.408 1.00 83.25 86 PHE A O 1
ATOM 670 N N . VAL A 1 87 ? 38.626 7.269 -53.734 1.00 84.25 87 VAL A N 1
ATOM 671 C CA . VAL A 1 87 ? 38.514 6.878 -52.320 1.00 84.25 87 VAL A CA 1
ATOM 672 C C . VAL A 1 87 ? 37.199 7.388 -51.722 1.00 84.25 87 VAL A C 1
ATOM 674 O O . VAL A 1 87 ? 36.463 6.608 -51.123 1.00 84.25 87 VAL A O 1
ATOM 677 N N . GLN A 1 88 ? 36.837 8.651 -51.970 1.00 78.00 88 GLN A N 1
ATOM 678 C CA . GLN A 1 88 ? 35.568 9.227 -51.509 1.00 78.00 88 GLN A CA 1
ATOM 679 C C . GLN A 1 88 ? 34.347 8.479 -52.066 1.00 78.00 88 GLN A C 1
ATOM 681 O O . GLN A 1 88 ? 33.368 8.268 -51.352 1.00 78.00 88 GLN A O 1
ATOM 686 N N . MET A 1 89 ? 34.385 8.039 -53.328 1.00 85.75 89 MET A N 1
ATOM 687 C CA . MET A 1 89 ? 33.298 7.246 -53.915 1.00 85.75 89 MET A CA 1
ATOM 688 C C . MET A 1 89 ? 33.138 5.884 -53.233 1.00 85.75 89 MET A C 1
ATOM 690 O O . MET A 1 89 ? 32.007 5.445 -53.012 1.00 85.75 89 MET A O 1
ATOM 694 N N . GLN A 1 90 ? 34.247 5.229 -52.884 1.00 84.19 90 GLN A N 1
ATOM 695 C CA . GLN A 1 90 ? 34.221 3.956 -52.168 1.00 84.19 90 GLN A CA 1
ATOM 696 C C . GLN A 1 90 ? 33.659 4.124 -50.749 1.00 84.19 90 GLN A C 1
ATOM 698 O O . GLN A 1 90 ? 32.742 3.398 -50.368 1.00 84.19 90 GLN A O 1
ATOM 703 N N . GLU A 1 91 ? 34.122 5.135 -50.010 1.00 84.38 91 GLU A N 1
ATOM 704 C CA . GLU A 1 91 ? 33.622 5.448 -48.665 1.00 84.38 91 GLU A CA 1
ATOM 705 C C . GLU A 1 91 ? 32.116 5.752 -48.665 1.00 84.38 91 GLU A C 1
ATOM 707 O O . GLU A 1 91 ? 31.383 5.288 -47.791 1.00 84.38 91 GLU A O 1
ATOM 712 N N . LEU A 1 92 ? 31.613 6.473 -49.674 1.00 86.12 92 LEU A N 1
ATOM 713 C CA . LEU A 1 92 ? 30.178 6.735 -49.824 1.00 86.12 92 LEU A CA 1
ATOM 714 C C . LEU A 1 92 ? 29.369 5.460 -50.105 1.00 86.12 92 LEU A C 1
ATOM 716 O O . LEU A 1 92 ? 28.233 5.346 -49.635 1.00 86.12 92 LEU A O 1
ATOM 720 N N . ALA A 1 93 ? 29.916 4.510 -50.867 1.00 86.88 93 ALA A N 1
ATOM 721 C CA . ALA A 1 93 ? 29.252 3.237 -51.140 1.00 86.88 93 ALA A CA 1
ATOM 722 C C . ALA A 1 93 ? 29.144 2.375 -49.871 1.00 86.88 93 ALA A C 1
ATOM 724 O O . ALA A 1 93 ? 28.062 1.860 -49.569 1.00 86.88 93 ALA A O 1
ATOM 725 N N . ASP A 1 94 ? 30.225 2.294 -49.095 1.00 87.62 94 ASP A N 1
ATOM 726 C CA . ASP A 1 94 ? 30.253 1.567 -47.824 1.00 87.62 94 ASP A CA 1
ATOM 727 C C . ASP A 1 94 ? 29.333 2.230 -46.787 1.00 87.62 94 ASP A C 1
ATOM 729 O O . ASP A 1 94 ? 28.486 1.562 -46.190 1.00 87.62 94 ASP A O 1
ATOM 733 N N . THR A 1 95 ? 29.362 3.563 -46.692 1.00 85.31 95 THR A N 1
ATOM 734 C CA . THR A 1 95 ? 28.461 4.340 -45.822 1.00 85.31 95 THR A CA 1
ATOM 735 C C . THR A 1 95 ? 26.988 4.075 -46.147 1.00 85.31 95 THR A C 1
ATOM 737 O O . THR A 1 95 ? 26.162 3.896 -45.251 1.00 85.31 95 THR A O 1
ATOM 740 N N . ARG A 1 96 ? 26.616 4.005 -47.434 1.00 88.19 96 ARG A N 1
ATOM 741 C CA . ARG A 1 96 ? 25.231 3.695 -47.841 1.00 88.19 96 ARG A CA 1
ATOM 742 C C . ARG A 1 96 ? 24.804 2.295 -47.411 1.00 88.19 96 ARG A C 1
ATOM 744 O O . ARG A 1 96 ? 23.650 2.107 -47.016 1.00 88.19 96 ARG A O 1
ATOM 751 N 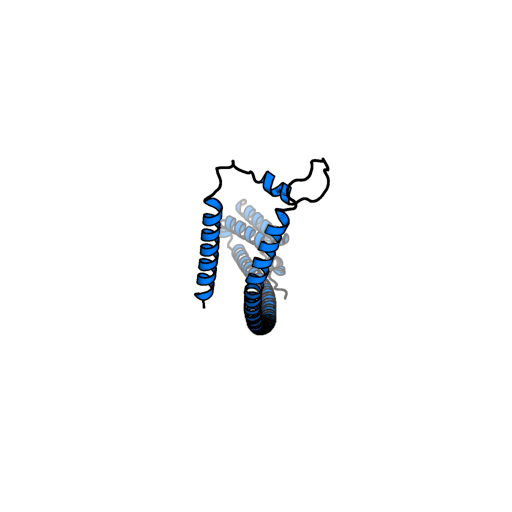N . LYS A 1 97 ? 25.710 1.319 -47.486 1.00 92.00 97 LYS A N 1
ATOM 752 C CA . LYS A 1 97 ? 25.449 -0.057 -47.051 1.00 92.00 97 LYS A CA 1
ATOM 753 C C . LYS A 1 97 ? 25.230 -0.119 -45.540 1.00 92.00 97 LYS A C 1
ATOM 755 O O . LYS A 1 97 ? 24.249 -0.722 -45.103 1.00 92.00 97 LYS A O 1
ATOM 760 N N . GLU A 1 98 ? 26.075 0.550 -44.763 1.00 90.12 98 GLU A N 1
ATOM 761 C CA . GLU A 1 98 ? 25.928 0.649 -43.307 1.00 90.12 98 GLU A CA 1
ATOM 762 C C . GLU A 1 98 ? 24.624 1.351 -42.915 1.00 90.12 98 GLU A C 1
ATOM 764 O O . GLU A 1 98 ? 23.855 0.819 -42.114 1.00 90.12 98 GLU A O 1
ATOM 769 N N . MET A 1 99 ? 24.290 2.476 -43.558 1.00 89.06 99 MET A N 1
ATOM 770 C CA . MET A 1 99 ? 23.016 3.170 -43.334 1.00 89.06 99 MET A CA 1
ATOM 771 C C . MET A 1 99 ? 21.807 2.280 -43.642 1.00 89.06 99 MET A C 1
ATOM 773 O O . MET A 1 99 ? 20.799 2.336 -42.936 1.00 89.06 99 MET A O 1
ATOM 777 N N . SER A 1 100 ? 21.878 1.444 -44.682 1.00 93.12 100 SER A N 1
ATOM 778 C CA . SER A 1 100 ? 20.806 0.493 -44.994 1.00 93.12 100 SER A CA 1
ATOM 779 C C . SER A 1 100 ? 20.643 -0.564 -43.901 1.00 93.12 100 SER A C 1
ATOM 781 O O . SER A 1 100 ? 19.515 -0.903 -43.544 1.00 93.12 100 SER A O 1
ATOM 783 N N . GLN A 1 101 ? 21.748 -1.090 -43.371 1.00 92.31 101 GLN A N 1
ATOM 784 C CA . GLN A 1 101 ? 21.716 -2.069 -42.283 1.00 92.31 101 GLN A CA 1
ATOM 785 C C . GLN A 1 101 ? 21.201 -1.440 -40.986 1.00 92.31 101 GLN A C 1
ATOM 787 O O . GLN A 1 101 ? 20.345 -2.022 -40.321 1.00 92.31 101 GLN A O 1
ATOM 792 N N . GLN A 1 102 ? 21.632 -0.216 -40.678 1.00 87.56 102 GLN A N 1
ATOM 793 C CA . GLN A 1 102 ? 21.159 0.545 -39.525 1.00 87.56 102 GLN A CA 1
ATOM 794 C C . GLN A 1 102 ? 19.656 0.825 -39.607 1.00 87.56 102 GLN A C 1
ATOM 796 O O . GLN A 1 102 ? 18.946 0.667 -38.617 1.00 87.56 102 GLN A O 1
ATOM 801 N N . ARG A 1 103 ? 19.141 1.188 -40.791 1.00 91.69 103 ARG A N 1
ATOM 802 C CA . ARG A 1 103 ? 17.696 1.371 -41.002 1.00 91.69 103 ARG A CA 1
ATOM 803 C C . ARG A 1 103 ? 16.911 0.096 -40.720 1.00 91.69 103 ARG A C 1
ATOM 805 O O . ARG A 1 103 ? 15.858 0.188 -40.103 1.00 91.69 103 ARG A O 1
ATOM 812 N N . LYS A 1 104 ? 17.419 -1.066 -41.140 1.00 94.25 104 LYS A N 1
ATOM 813 C CA . LYS A 1 104 ? 16.774 -2.354 -40.866 1.00 94.25 104 LYS A CA 1
ATOM 814 C C . LYS A 1 104 ? 16.749 -2.657 -39.365 1.00 94.25 104 LYS A C 1
ATOM 816 O O . LYS A 1 104 ? 15.680 -2.883 -38.821 1.00 94.25 104 LYS A O 1
ATOM 821 N N . ALA A 1 105 ? 17.888 -2.544 -38.683 1.00 93.00 105 ALA A N 1
ATOM 822 C CA . ALA A 1 105 ? 17.950 -2.747 -37.235 1.00 93.00 105 ALA A CA 1
ATOM 823 C C . ALA A 1 105 ? 17.029 -1.779 -36.467 1.00 93.00 105 ALA A C 1
ATOM 825 O O . ALA A 1 105 ? 16.394 -2.159 -35.489 1.00 93.00 105 ALA A O 1
ATOM 826 N N . MET A 1 106 ? 16.916 -0.530 -36.929 1.00 89.25 106 MET A N 1
ATOM 827 C CA . MET A 1 106 ? 16.000 0.451 -36.345 1.00 89.25 106 MET A CA 1
ATOM 828 C C . MET A 1 106 ? 14.527 0.084 -36.581 1.00 89.25 106 MET A C 1
ATOM 830 O O . MET A 1 106 ? 13.701 0.321 -35.706 1.00 89.25 106 MET A O 1
ATOM 834 N N . GLN A 1 107 ? 14.181 -0.493 -37.736 1.00 94.12 107 GLN A N 1
ATOM 835 C CA . GLN A 1 107 ? 12.830 -1.005 -37.990 1.00 94.12 107 GLN A CA 1
ATOM 836 C C . GLN A 1 107 ? 12.488 -2.160 -37.045 1.00 94.12 107 GLN A C 1
ATOM 838 O O . GLN A 1 107 ? 11.427 -2.119 -36.424 1.00 94.12 107 GLN A O 1
ATOM 843 N N . ASP A 1 108 ? 13.411 -3.108 -36.872 1.00 93.94 108 ASP A N 1
ATOM 844 C CA . ASP A 1 108 ? 13.243 -4.242 -35.958 1.00 93.94 108 ASP A CA 1
ATOM 845 C C . ASP A 1 108 ? 13.055 -3.746 -34.505 1.00 93.94 108 ASP A C 1
ATOM 847 O O . ASP A 1 108 ? 12.115 -4.144 -33.819 1.00 93.94 108 ASP A O 1
ATOM 851 N N . GLN A 1 109 ? 13.854 -2.766 -34.059 1.00 89.88 109 GLN A N 1
ATOM 852 C CA . GLN A 1 109 ? 13.696 -2.137 -32.736 1.00 89.88 109 GLN A CA 1
ATOM 853 C C . GLN A 1 109 ? 12.350 -1.425 -32.557 1.00 89.88 109 GLN A C 1
ATOM 855 O O . GLN A 1 109 ? 11.777 -1.440 -31.467 1.00 89.88 109 GLN A O 1
ATOM 860 N N . VAL A 1 110 ? 11.827 -0.777 -33.603 1.00 93.38 110 VAL A N 1
ATOM 861 C CA . VAL A 1 110 ? 10.503 -0.138 -33.550 1.00 93.38 110 VAL A CA 1
ATOM 862 C C . VAL A 1 110 ? 9.401 -1.187 -33.415 1.00 93.38 110 VAL A C 1
ATOM 864 O O . VAL A 1 110 ? 8.430 -0.954 -32.692 1.00 93.38 110 VAL A O 1
ATOM 867 N N . GLU A 1 111 ? 9.529 -2.330 -34.085 1.00 93.75 111 GLU A N 1
ATOM 868 C CA . GLU A 1 111 ? 8.585 -3.440 -33.955 1.00 93.75 111 GLU A CA 1
ATOM 869 C C . GLU A 1 111 ? 8.612 -4.040 -32.542 1.00 93.75 111 GLU A C 1
ATOM 871 O O . GLU A 1 111 ? 7.562 -4.149 -31.902 1.00 93.75 111 GLU A O 1
ATOM 876 N N . GLU A 1 112 ? 9.801 -4.305 -31.998 1.00 92.62 112 GLU A N 1
ATOM 877 C CA . GLU A 1 112 ? 9.972 -4.756 -30.613 1.00 92.62 112 GLU A CA 1
ATOM 878 C C . GLU A 1 112 ? 9.416 -3.742 -29.604 1.00 92.62 112 GLU A C 1
ATOM 880 O O . GLU A 1 112 ? 8.701 -4.108 -28.670 1.00 92.62 112 GLU A O 1
ATOM 885 N N . ALA A 1 113 ? 9.670 -2.445 -29.806 1.00 88.88 113 ALA A N 1
ATOM 886 C CA . ALA A 1 113 ? 9.136 -1.389 -28.951 1.00 88.88 113 ALA A CA 1
ATOM 887 C C . ALA A 1 113 ? 7.599 -1.343 -28.979 1.00 88.88 113 ALA A C 1
ATOM 889 O O . ALA A 1 113 ? 6.968 -1.125 -27.941 1.00 88.88 113 ALA A O 1
ATOM 890 N N . ARG A 1 114 ? 6.973 -1.584 -30.140 1.00 92.25 114 ARG A N 1
ATOM 891 C CA . ARG A 1 114 ? 5.508 -1.690 -30.253 1.00 92.25 114 ARG A CA 1
ATOM 892 C C . ARG A 1 114 ? 4.975 -2.902 -29.496 1.00 92.25 114 ARG A C 1
ATOM 894 O O . ARG A 1 114 ? 3.987 -2.762 -28.776 1.00 92.25 114 ARG A O 1
ATOM 901 N N . ALA A 1 115 ? 5.627 -4.058 -29.612 1.00 90.94 115 ALA A N 1
ATOM 902 C CA . ALA A 1 115 ? 5.247 -5.256 -28.864 1.00 90.94 115 ALA A CA 1
ATOM 903 C C . ALA A 1 115 ? 5.382 -5.042 -27.344 1.00 90.94 115 ALA A C 1
ATOM 905 O O . ALA A 1 115 ? 4.452 -5.335 -26.587 1.00 90.94 115 ALA A O 1
ATOM 906 N N . ASN A 1 116 ? 6.489 -4.436 -26.904 1.00 89.50 116 ASN A N 1
ATOM 907 C CA . ASN A 1 116 ? 6.725 -4.086 -25.504 1.00 89.50 116 ASN A CA 1
ATOM 908 C C . ASN A 1 116 ? 5.679 -3.105 -24.970 1.00 89.50 116 ASN A C 1
ATOM 910 O O . ASN A 1 116 ? 5.206 -3.276 -23.849 1.00 89.50 116 ASN A O 1
ATOM 914 N N . LYS A 1 117 ? 5.255 -2.118 -25.768 1.00 90.50 117 LYS A N 1
ATOM 915 C CA . LYS A 1 117 ? 4.197 -1.181 -25.370 1.00 90.50 117 LYS A CA 1
ATOM 916 C C . LYS A 1 117 ? 2.895 -1.908 -25.020 1.00 90.50 117 LYS A C 1
ATOM 918 O O . LYS A 1 117 ? 2.328 -1.648 -23.964 1.00 90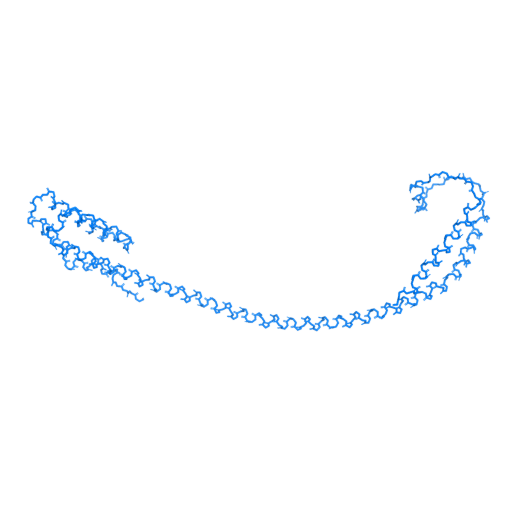.50 117 LYS A O 1
ATOM 923 N N . VAL A 1 118 ? 2.460 -2.858 -25.852 1.00 91.00 118 VAL A N 1
ATOM 924 C CA . VAL A 1 118 ? 1.245 -3.657 -25.593 1.00 91.00 118 VAL A CA 1
ATOM 925 C C . VAL A 1 118 ? 1.385 -4.482 -24.310 1.00 91.00 118 VAL A C 1
ATOM 927 O O . VAL A 1 118 ? 0.431 -4.612 -23.543 1.00 91.00 118 VAL A O 1
ATOM 930 N N . PHE A 1 119 ? 2.570 -5.040 -24.053 1.00 92.50 119 PHE A N 1
ATOM 931 C CA . PHE A 1 119 ? 2.836 -5.779 -22.819 1.00 92.50 119 PHE A CA 1
ATOM 932 C C . PHE A 1 119 ? 2.775 -4.874 -21.580 1.00 92.50 119 PHE A C 1
ATOM 934 O O . PHE A 1 119 ? 2.111 -5.222 -20.604 1.00 92.50 119 PHE A O 1
ATOM 941 N N . VAL A 1 120 ? 3.401 -3.696 -21.639 1.00 91.44 120 VAL A N 1
ATOM 942 C CA . VAL A 1 120 ? 3.381 -2.697 -20.559 1.00 91.44 120 VAL A CA 1
ATOM 943 C C . VAL A 1 120 ? 1.961 -2.195 -20.294 1.00 91.44 120 VAL A C 1
ATOM 945 O O . VAL A 1 120 ? 1.575 -2.067 -19.136 1.00 91.44 120 VAL A O 1
ATOM 948 N N . GLU A 1 121 ? 1.151 -1.970 -21.330 1.00 93.38 121 GLU A N 1
ATOM 949 C CA . GLU A 1 121 ? -0.263 -1.598 -21.177 1.00 93.38 121 GLU A CA 1
ATOM 950 C C . GLU A 1 121 ? -1.055 -2.699 -20.456 1.00 93.38 121 GLU A C 1
ATOM 952 O O . GLU A 1 121 ? -1.749 -2.424 -19.477 1.00 93.38 121 GLU A O 1
ATOM 957 N N . LYS A 1 122 ? -0.896 -3.965 -20.867 1.00 93.69 122 LYS A N 1
ATOM 958 C CA . LYS A 1 122 ? -1.534 -5.105 -20.185 1.00 93.69 122 LYS A CA 1
ATOM 959 C C . LYS A 1 122 ? -1.093 -5.227 -18.728 1.00 93.69 122 LYS A C 1
ATOM 961 O O . LYS A 1 122 ? -1.936 -5.431 -17.859 1.00 93.69 122 LYS A O 1
ATOM 966 N N . GLN A 1 123 ? 0.204 -5.094 -18.454 1.00 90.62 123 GLN A N 1
ATOM 967 C CA . GLN A 1 123 ? 0.735 -5.123 -17.093 1.00 90.62 123 GLN A CA 1
ATOM 968 C C . GLN A 1 123 ? 0.166 -3.976 -16.252 1.00 90.62 123 GLN A C 1
ATOM 970 O O . GLN A 1 123 ? -0.238 -4.202 -15.116 1.00 90.62 123 GLN A O 1
ATOM 975 N N . THR A 1 124 ? 0.082 -2.774 -16.823 1.00 93.19 124 THR A N 1
ATOM 976 C CA . THR A 1 124 ? -0.487 -1.594 -16.161 1.00 93.19 124 THR A CA 1
ATOM 977 C C . THR A 1 124 ? -1.943 -1.830 -15.768 1.00 93.19 124 THR A C 1
ATOM 979 O O . THR A 1 124 ? -2.302 -1.579 -14.620 1.00 93.19 124 THR A O 1
ATOM 982 N N . ASN A 1 125 ? -2.753 -2.385 -16.674 1.00 94.94 125 ASN A N 1
ATOM 983 C CA . ASN A 1 125 ? -4.153 -2.714 -16.392 1.00 94.94 125 ASN A CA 1
ATOM 984 C C . ASN A 1 125 ? -4.274 -3.781 -15.291 1.00 94.94 125 ASN A C 1
ATOM 986 O O . ASN A 1 125 ? -5.040 -3.622 -14.348 1.00 94.94 125 ASN A O 1
ATOM 990 N N . ILE A 1 126 ? -3.454 -4.837 -15.337 1.00 95.69 126 ILE A N 1
ATOM 991 C CA . ILE A 1 126 ? -3.435 -5.858 -14.275 1.00 95.69 126 ILE A CA 1
ATOM 992 C C . ILE A 1 126 ? -3.062 -5.231 -12.925 1.00 95.69 126 ILE A C 1
ATOM 994 O O . ILE A 1 126 ? -3.664 -5.556 -11.904 1.00 95.69 126 ILE A O 1
ATOM 998 N N . MET A 1 127 ? -2.082 -4.325 -12.900 1.00 93.12 127 MET A N 1
ATOM 999 C CA . MET A 1 127 ? -1.679 -3.634 -11.676 1.00 93.12 127 MET A CA 1
ATOM 1000 C C . MET A 1 127 ? -2.770 -2.696 -11.150 1.00 93.12 127 MET A C 1
ATOM 1002 O O . MET A 1 127 ? -2.956 -2.630 -9.934 1.00 93.12 127 MET A O 1
ATOM 1006 N N . SER A 1 128 ? -3.506 -1.991 -12.020 1.00 94.62 128 SER A N 1
ATOM 1007 C CA . SER A 1 128 ? -4.637 -1.165 -11.579 1.00 94.62 128 SER A CA 1
ATOM 1008 C C . SER A 1 128 ? -5.746 -2.018 -10.975 1.00 94.62 128 SER A C 1
ATOM 1010 O O . SER A 1 128 ? -6.229 -1.697 -9.889 1.00 94.62 128 SER A O 1
ATOM 1012 N N . ASP A 1 129 ? -6.073 -3.141 -11.615 1.00 95.56 129 ASP A N 1
ATOM 1013 C CA . ASP A 1 129 ? -7.102 -4.068 -11.144 1.00 95.56 129 ASP A CA 1
ATOM 1014 C C . ASP A 1 129 ? -6.705 -4.688 -9.797 1.00 95.56 129 ASP A C 1
ATOM 1016 O O . ASP A 1 129 ? -7.506 -4.748 -8.864 1.00 95.56 129 ASP A O 1
ATOM 1020 N N . GLN A 1 130 ? -5.437 -5.087 -9.642 1.00 93.50 130 GLN A N 1
ATOM 1021 C CA . GLN A 1 130 ? -4.904 -5.579 -8.369 1.00 93.50 130 GLN A CA 1
ATOM 1022 C C . GLN A 1 130 ? -4.960 -4.513 -7.273 1.00 93.50 130 GLN A C 1
ATOM 1024 O O . GLN A 1 130 ? -5.322 -4.818 -6.135 1.00 93.50 130 GLN A O 1
ATOM 1029 N N . ALA A 1 131 ? -4.626 -3.260 -7.592 1.00 94.44 131 ALA A N 1
ATOM 1030 C CA . ALA A 1 131 ? -4.697 -2.163 -6.634 1.00 94.44 131 ALA A CA 1
ATOM 1031 C C . ALA A 1 131 ? -6.143 -1.892 -6.186 1.00 94.44 131 ALA A C 1
ATOM 1033 O O . ALA A 1 131 ? -6.386 -1.617 -5.007 1.00 94.44 131 ALA A O 1
ATOM 1034 N N . GLU A 1 132 ? -7.112 -1.996 -7.094 1.00 94.56 132 GLU A N 1
ATOM 1035 C CA . GLU A 1 132 ? -8.533 -1.873 -6.773 1.00 94.56 132 GLU A CA 1
ATOM 1036 C C . GLU A 1 132 ? -9.023 -3.037 -5.901 1.00 94.56 132 GLU A C 1
ATOM 1038 O O . GLU A 1 132 ? -9.611 -2.813 -4.839 1.00 94.56 132 GLU A O 1
ATOM 1043 N N . GLN A 1 133 ? -8.698 -4.277 -6.270 1.00 94.19 133 GLN A N 1
ATOM 1044 C CA . GLN A 1 133 ? -9.033 -5.460 -5.474 1.00 94.19 133 GLN A CA 1
ATOM 1045 C C . GLN A 1 133 ? -8.405 -5.415 -4.078 1.00 94.19 133 GLN A C 1
ATOM 1047 O O . GLN A 1 133 ? -9.061 -5.768 -3.093 1.00 94.19 133 GLN A O 1
ATOM 1052 N N . ALA A 1 134 ? -7.164 -4.937 -3.962 1.00 93.00 134 ALA A N 1
ATOM 1053 C CA . ALA A 1 134 ? -6.491 -4.752 -2.683 1.00 93.00 134 ALA A CA 1
ATOM 1054 C C . ALA A 1 134 ? -7.221 -3.725 -1.808 1.00 93.00 134 ALA A C 1
ATOM 1056 O O . ALA A 1 134 ? -7.415 -3.973 -0.618 1.00 93.00 134 ALA A O 1
ATOM 1057 N N . LYS A 1 135 ? -7.699 -2.611 -2.386 1.00 93.19 135 LYS A N 1
ATOM 1058 C CA . LYS A 1 135 ? -8.529 -1.632 -1.663 1.00 93.19 135 LYS A CA 1
ATOM 1059 C C . LYS A 1 135 ? -9.839 -2.254 -1.189 1.00 93.19 135 LYS A C 1
ATOM 1061 O O . LYS A 1 135 ? -10.169 -2.131 -0.012 1.00 93.19 135 LYS A O 1
ATOM 1066 N N . ILE A 1 136 ? -10.563 -2.953 -2.065 1.00 91.50 136 ILE A N 1
ATOM 1067 C CA . ILE A 1 136 ? -11.831 -3.615 -1.714 1.00 91.50 136 ILE A CA 1
ATOM 1068 C C . ILE A 1 136 ? -11.611 -4.618 -0.576 1.00 91.50 136 ILE A C 1
ATOM 1070 O O . ILE A 1 136 ? -12.334 -4.603 0.421 1.00 91.50 136 ILE A O 1
ATOM 1074 N N . THR A 1 137 ? -10.583 -5.455 -0.697 1.00 91.19 137 THR A N 1
ATOM 1075 C CA . THR A 1 137 ? -10.222 -6.459 0.312 1.00 91.19 137 THR A CA 1
ATOM 1076 C C . THR A 1 137 ? -9.826 -5.802 1.630 1.00 91.19 137 THR A C 1
ATOM 1078 O O . THR A 1 137 ? -10.278 -6.231 2.689 1.00 91.19 137 THR A O 1
ATOM 1081 N N . TYR A 1 138 ? -9.050 -4.717 1.579 1.00 91.25 138 TYR A N 1
ATOM 1082 C CA . TYR A 1 138 ? -8.688 -3.931 2.754 1.00 91.25 138 TYR A CA 1
ATOM 1083 C C . TYR A 1 138 ? -9.925 -3.383 3.472 1.00 91.25 138 TYR A C 1
ATOM 1085 O O . TYR A 1 138 ? -10.045 -3.551 4.684 1.00 91.25 138 TYR A O 1
ATOM 1093 N N . PHE A 1 139 ? -10.873 -2.774 2.751 1.00 86.81 139 PHE A N 1
ATOM 1094 C CA . PHE A 1 139 ? -12.088 -2.232 3.364 1.00 86.81 139 PHE A CA 1
ATOM 1095 C C . PHE A 1 139 ? -12.970 -3.324 3.974 1.00 86.81 139 PHE A C 1
ATOM 1097 O O . PHE A 1 139 ? -13.451 -3.152 5.095 1.00 86.81 139 PHE A O 1
ATOM 1104 N N . LYS A 1 140 ? -13.144 -4.455 3.279 1.00 88.62 140 LYS A N 1
ATOM 1105 C CA . LYS A 1 140 ? -13.897 -5.609 3.794 1.00 88.62 140 LYS A CA 1
ATOM 1106 C C . LYS A 1 140 ? -13.257 -6.173 5.063 1.00 88.62 140 LYS A C 1
ATOM 1108 O O . LYS A 1 140 ? -13.922 -6.266 6.093 1.00 88.62 140 LYS A O 1
ATOM 1113 N N . ASN A 1 141 ? -11.956 -6.460 5.023 1.00 89.62 141 ASN A N 1
ATOM 1114 C CA . ASN A 1 141 ? -11.229 -7.003 6.170 1.00 89.62 141 ASN A CA 1
ATOM 1115 C C . ASN A 1 141 ? -11.201 -6.028 7.345 1.00 89.62 141 ASN A C 1
ATOM 1117 O O . ASN A 1 141 ? -11.398 -6.438 8.483 1.00 89.62 141 ASN A O 1
ATOM 1121 N N . ARG A 1 142 ? -11.010 -4.730 7.090 1.00 89.56 142 ARG A N 1
ATOM 1122 C CA . ARG A 1 142 ? -11.036 -3.710 8.141 1.00 89.56 142 ARG A CA 1
ATOM 1123 C C . ARG A 1 142 ? -12.399 -3.645 8.829 1.00 89.56 142 ARG A C 1
ATOM 1125 O O . ARG A 1 142 ? -12.437 -3.549 10.051 1.00 89.56 142 ARG A O 1
ATOM 1132 N N . LYS A 1 143 ? -13.507 -3.695 8.077 1.00 86.81 143 LYS A N 1
ATOM 1133 C CA . LYS A 1 143 ? -14.860 -3.736 8.660 1.00 86.81 143 LYS A CA 1
ATOM 1134 C C . LYS A 1 143 ? -15.042 -4.969 9.549 1.00 86.81 143 LYS A C 1
ATOM 1136 O O . LYS A 1 143 ? -15.503 -4.824 10.677 1.00 86.81 143 LYS A O 1
ATOM 1141 N N . LEU A 1 144 ? -14.621 -6.142 9.073 1.00 89.50 144 LEU A N 1
ATOM 1142 C CA . LEU A 1 144 ? -14.709 -7.392 9.831 1.00 89.50 144 LEU A CA 1
ATOM 1143 C C . LEU A 1 144 ? -13.870 -7.345 11.117 1.00 89.50 144 LEU A C 1
ATOM 1145 O O . LEU A 1 144 ? -14.384 -7.609 12.194 1.00 89.50 144 LEU A O 1
ATOM 1149 N N . GLN A 1 145 ? -12.616 -6.897 11.033 1.00 90.56 145 GLN A N 1
ATOM 1150 C CA . GLN A 1 145 ? -11.747 -6.747 12.205 1.00 90.56 145 GLN A CA 1
ATOM 1151 C C . GLN A 1 145 ? -12.323 -5.775 13.240 1.00 90.56 145 GLN A C 1
ATOM 1153 O O . GLN A 1 145 ? -12.220 -6.014 14.442 1.00 90.56 145 GLN A O 1
ATOM 1158 N N . MET A 1 146 ? -12.928 -4.672 12.791 1.00 88.94 146 MET A N 1
ATOM 1159 C CA . MET A 1 146 ? -13.590 -3.730 13.696 1.00 88.94 146 MET A CA 1
ATOM 1160 C C . MET A 1 146 ? -14.801 -4.367 14.372 1.00 88.94 146 MET A C 1
ATOM 1162 O O . MET A 1 146 ? -14.984 -4.179 15.572 1.00 88.94 146 MET A O 1
ATOM 1166 N N . PHE A 1 147 ? -15.599 -5.136 13.631 1.00 90.75 147 PHE A N 1
ATOM 1167 C CA . PHE A 1 147 ? -16.708 -5.898 14.194 1.00 90.75 147 PHE A CA 1
ATOM 1168 C C . PHE A 1 147 ? -16.224 -6.898 15.253 1.00 90.75 147 PHE A C 1
ATOM 1170 O O . PHE A 1 147 ? -16.725 -6.875 16.375 1.00 90.75 147 PHE A O 1
ATOM 1177 N N . ASP A 1 148 ? -15.195 -7.690 14.948 1.00 91.19 148 ASP A N 1
ATOM 1178 C CA . ASP A 1 148 ? -14.621 -8.660 15.886 1.00 91.19 148 ASP A CA 1
ATOM 1179 C C . ASP A 1 148 ? -14.138 -7.976 17.170 1.00 91.19 148 ASP A C 1
ATOM 1181 O O . ASP A 1 148 ? -14.440 -8.427 18.274 1.00 91.19 148 ASP A O 1
ATOM 1185 N N . LYS A 1 149 ? -13.448 -6.834 17.045 1.00 93.25 149 LYS A N 1
ATOM 1186 C CA . LYS A 1 149 ? -12.975 -6.051 18.197 1.00 93.25 149 LYS A CA 1
ATOM 1187 C C . LYS A 1 149 ? -14.118 -5.469 19.024 1.00 93.25 149 LYS A C 1
ATOM 1189 O O . LYS A 1 149 ? -14.029 -5.429 20.251 1.00 93.25 149 LYS A O 1
ATOM 1194 N N . ARG A 1 150 ? -15.199 -5.031 18.378 1.00 92.19 150 ARG A N 1
ATOM 1195 C CA . ARG A 1 150 ? -16.407 -4.546 19.060 1.00 92.19 150 ARG A CA 1
ATOM 1196 C C . ARG A 1 150 ? -17.136 -5.674 19.782 1.00 92.19 150 ARG A C 1
ATOM 1198 O O . ARG A 1 150 ? -17.570 -5.467 20.909 1.00 92.19 150 ARG A O 1
ATOM 1205 N N . MET A 1 151 ? -17.219 -6.858 19.177 1.00 91.75 151 MET A N 1
ATOM 1206 C CA . MET A 1 151 ? -17.810 -8.049 19.790 1.00 91.75 151 MET A CA 1
ATOM 1207 C C . MET A 1 151 ? -16.971 -8.557 20.973 1.00 91.75 151 MET A C 1
ATOM 1209 O O . MET A 1 151 ? -17.505 -8.923 22.019 1.00 91.75 151 MET A O 1
ATOM 1213 N N . GLU A 1 152 ? -15.644 -8.534 20.846 1.00 93.69 152 GLU A N 1
ATOM 1214 C CA . GLU A 1 152 ? -14.717 -8.834 21.941 1.00 93.69 152 GLU A CA 1
ATOM 1215 C C . GLU A 1 152 ? -14.953 -7.889 23.127 1.00 93.69 152 GLU A C 1
ATOM 1217 O O . GLU A 1 152 ? -15.169 -8.350 24.250 1.00 93.69 152 GLU A O 1
ATOM 1222 N N . LEU A 1 153 ? -15.009 -6.577 22.872 1.00 94.00 153 LEU A N 1
ATOM 1223 C CA . LEU A 1 153 ? -15.275 -5.573 23.901 1.00 94.00 153 LEU A CA 1
ATOM 1224 C C . LEU A 1 153 ? -16.676 -5.714 24.512 1.00 94.00 153 LEU A C 1
ATOM 1226 O O . LEU A 1 153 ? -16.817 -5.622 25.728 1.00 94.00 153 LEU A O 1
ATOM 1230 N N . TYR A 1 154 ? -17.698 -5.991 23.702 1.00 92.50 154 TYR A N 1
ATOM 1231 C CA . TYR A 1 154 ? -19.047 -6.297 24.182 1.00 92.50 154 TYR A CA 1
ATOM 1232 C C . TYR A 1 154 ? -19.018 -7.434 25.218 1.00 92.50 154 TYR A C 1
ATOM 1234 O O . TYR A 1 154 ? -19.544 -7.291 26.323 1.00 92.50 154 TYR A O 1
ATOM 1242 N N . ASN A 1 155 ? -18.316 -8.529 24.911 1.00 92.88 155 ASN A N 1
ATOM 1243 C CA . ASN A 1 155 ? -18.170 -9.666 25.820 1.00 92.88 155 ASN A CA 1
ATOM 1244 C C . ASN A 1 155 ? -17.318 -9.341 27.058 1.00 92.88 155 ASN A C 1
ATOM 1246 O O . ASN A 1 155 ? -17.546 -9.900 28.131 1.00 92.88 155 ASN A O 1
ATOM 1250 N N . GLU A 1 156 ? -16.308 -8.473 26.948 1.00 94.75 156 GLU A N 1
ATOM 1251 C CA . GLU A 1 156 ? -15.558 -7.979 28.112 1.00 94.75 156 GLU A CA 1
ATOM 1252 C C . GLU A 1 156 ? -16.445 -7.167 29.062 1.00 94.75 156 GLU A C 1
ATOM 1254 O O . GLU A 1 156 ? -16.428 -7.416 30.268 1.00 94.75 156 GLU A O 1
ATOM 1259 N N . ILE A 1 157 ? -17.243 -6.237 28.529 1.00 93.00 157 ILE A N 1
ATOM 1260 C CA . ILE A 1 157 ? -18.137 -5.400 29.335 1.00 93.00 157 ILE A CA 1
ATOM 1261 C C . ILE A 1 157 ? -19.219 -6.267 29.974 1.00 93.00 157 ILE A C 1
ATOM 1263 O O . ILE A 1 157 ? -19.444 -6.137 31.173 1.00 93.00 157 ILE A O 1
ATOM 1267 N N . LYS A 1 158 ? -19.809 -7.209 29.225 1.00 91.62 158 LYS A N 1
ATOM 1268 C CA . LYS A 1 158 ? -20.807 -8.149 29.754 1.00 91.62 158 LYS A CA 1
ATOM 1269 C C . LYS A 1 158 ? -20.261 -8.933 30.950 1.00 91.62 158 LYS A C 1
ATOM 1271 O O . LYS A 1 158 ? -20.846 -8.919 32.031 1.00 91.62 158 LYS A O 1
ATOM 1276 N N . ARG A 1 159 ? -19.071 -9.524 30.795 1.00 92.69 159 ARG A N 1
ATOM 1277 C CA . ARG A 1 159 ? -18.384 -10.241 31.883 1.00 92.69 159 ARG A CA 1
ATOM 1278 C C . ARG A 1 159 ? -18.066 -9.344 33.073 1.00 92.69 159 ARG A C 1
ATOM 1280 O O . ARG A 1 159 ? -18.056 -9.825 34.199 1.00 92.69 159 ARG A O 1
ATOM 1287 N N . PHE A 1 160 ? -17.762 -8.067 32.845 1.00 92.69 160 PHE A N 1
ATOM 1288 C CA . PHE A 1 160 ? -17.541 -7.108 33.925 1.00 92.69 160 PHE A CA 1
ATOM 1289 C C . PHE A 1 160 ? -18.840 -6.799 34.678 1.00 92.69 160 PHE A C 1
ATOM 1291 O O . PHE A 1 160 ? -18.841 -6.807 35.906 1.00 92.69 160 PHE A O 1
ATOM 1298 N N . THR A 1 161 ? -19.940 -6.562 33.963 1.00 89.25 161 THR A N 1
ATOM 1299 C CA . THR A 1 161 ? -21.242 -6.219 34.556 1.00 89.25 161 THR A CA 1
ATOM 1300 C C . THR A 1 161 ? -21.888 -7.376 35.315 1.00 89.25 161 THR A C 1
ATOM 1302 O O . THR A 1 161 ? -22.641 -7.133 36.252 1.00 89.25 161 THR A O 1
ATOM 1305 N N . GLU A 1 162 ? -21.559 -8.616 34.948 1.00 89.00 162 GLU A N 1
ATOM 1306 C CA . GLU A 1 162 ? -22.012 -9.845 35.615 1.00 89.00 162 GLU A CA 1
ATOM 1307 C C . GLU A 1 162 ? -21.199 -10.198 36.876 1.00 89.00 162 GLU A C 1
ATOM 1309 O O . GLU A 1 162 ? -21.532 -11.156 37.573 1.00 89.00 162 GLU A O 1
ATOM 1314 N N . ARG A 1 163 ? -20.125 -9.455 37.192 1.00 88.75 163 ARG A N 1
ATOM 1315 C CA . ARG A 1 163 ? -19.325 -9.703 38.402 1.00 88.75 163 ARG A CA 1
ATOM 1316 C C . ARG A 1 163 ? -20.158 -9.500 39.664 1.00 88.75 163 ARG A C 1
ATOM 1318 O O . ARG A 1 163 ? -20.997 -8.604 39.751 1.00 88.75 163 ARG A O 1
ATOM 1325 N N . ASN A 1 164 ? -19.839 -10.285 40.689 1.00 85.75 164 ASN A N 1
ATOM 1326 C CA . ASN A 1 164 ? -20.468 -10.139 41.994 1.00 85.75 164 ASN A CA 1
ATOM 1327 C C . ASN A 1 164 ? -20.089 -8.801 42.636 1.00 85.75 164 ASN A C 1
ATOM 1329 O O . ASN A 1 164 ? -19.013 -8.245 42.401 1.00 85.75 164 ASN A O 1
ATOM 1333 N N . TRP A 1 165 ? -20.959 -8.322 43.519 1.00 78.62 165 TRP A N 1
ATOM 1334 C CA . TRP A 1 165 ? -20.806 -7.026 44.174 1.00 78.62 165 TRP A CA 1
ATOM 1335 C C . TRP A 1 165 ? -19.453 -6.842 44.885 1.00 78.62 165 TRP A C 1
ATOM 1337 O O . TRP A 1 165 ? -18.777 -5.831 44.699 1.00 78.62 165 TRP A O 1
ATOM 1347 N N . GLU A 1 166 ? -19.012 -7.858 45.626 1.00 81.62 166 GLU A N 1
ATOM 1348 C CA . GLU A 1 166 ? -17.724 -7.868 46.335 1.00 81.62 166 GLU A CA 1
ATOM 1349 C C . GLU A 1 166 ? -16.529 -7.662 45.401 1.00 81.62 166 GLU A C 1
ATOM 1351 O O . GLU A 1 166 ? -15.518 -7.095 45.798 1.00 81.62 166 GLU A O 1
ATOM 1356 N N . GLN A 1 167 ? -16.643 -8.101 44.146 1.00 85.31 167 GLN A N 1
ATOM 1357 C CA . GLN A 1 167 ? -15.603 -7.912 43.142 1.00 85.31 167 GLN A CA 1
ATOM 1358 C C . GLN A 1 167 ? -15.675 -6.503 42.554 1.00 85.31 167 GLN A C 1
ATOM 1360 O O . GLN A 1 167 ? -14.633 -5.881 42.335 1.00 85.31 167 GLN A O 1
ATOM 1365 N N . LEU A 1 168 ? -16.881 -5.978 42.319 1.00 84.69 168 LEU A N 1
ATOM 1366 C CA . LEU A 1 168 ? -17.107 -4.650 41.740 1.00 84.69 168 LEU A CA 1
ATOM 1367 C C . LEU A 1 168 ? -16.628 -3.512 42.649 1.00 84.69 168 LEU A C 1
ATOM 1369 O O . LEU A 1 168 ? -16.112 -2.514 42.139 1.00 84.69 168 LEU A O 1
ATOM 1373 N N . SER A 1 169 ? -16.728 -3.670 43.970 1.00 80.81 169 SER A N 1
ATOM 1374 C CA . SER A 1 169 ? -16.327 -2.655 44.956 1.00 80.81 169 SER A CA 1
ATOM 1375 C C . SER A 1 169 ? -14.807 -2.491 45.112 1.00 80.81 169 SER A C 1
ATOM 1377 O O . SER A 1 169 ? -14.342 -1.494 45.662 1.00 80.81 169 SER A O 1
ATOM 1379 N N . THR A 1 170 ? -14.006 -3.409 44.563 1.00 85.69 170 THR A N 1
ATOM 1380 C CA . THR A 1 170 ? -12.538 -3.377 44.677 1.00 85.69 170 THR A CA 1
ATOM 1381 C C . THR A 1 170 ? -11.880 -2.314 43.783 1.00 85.69 170 THR A C 1
ATOM 1383 O O . THR A 1 170 ? -12.352 -2.026 42.680 1.00 85.69 170 THR A O 1
ATOM 1386 N N . GLU A 1 171 ? -10.741 -1.759 44.216 1.00 85.19 171 GLU A N 1
ATOM 1387 C CA . GLU A 1 171 ? -9.939 -0.814 43.415 1.00 85.19 171 GLU A CA 1
ATOM 1388 C C . GLU A 1 171 ? -9.476 -1.371 42.048 1.00 85.19 171 GLU A C 1
ATOM 1390 O O . GLU A 1 171 ? -9.524 -0.632 41.061 1.00 85.19 171 GLU A O 1
ATOM 1395 N N . PRO A 1 172 ? -9.081 -2.655 41.908 1.00 89.94 172 PRO A N 1
ATOM 1396 C CA . PRO A 1 172 ? -8.841 -3.256 40.596 1.00 89.94 172 PRO A CA 1
ATOM 1397 C C . PRO A 1 172 ? -10.045 -3.145 39.653 1.00 89.94 172 PRO A C 1
ATOM 1399 O O . PRO A 1 172 ? -9.880 -2.721 38.513 1.00 89.94 172 PRO A O 1
ATOM 1402 N N . SER A 1 173 ? -11.265 -3.400 40.134 1.00 88.50 173 SER A N 1
ATOM 1403 C CA . SER A 1 173 ? -12.473 -3.263 39.307 1.00 88.50 173 SER A CA 1
ATOM 1404 C C . SER A 1 173 ? -12.743 -1.824 38.862 1.00 88.50 173 SER A C 1
ATOM 1406 O O . SER A 1 173 ? -13.276 -1.610 37.775 1.00 88.50 173 SER A O 1
ATOM 1408 N N . LYS A 1 174 ? -12.340 -0.817 39.649 1.00 88.44 174 LYS A N 1
ATOM 1409 C CA . LYS A 1 174 ? -12.386 0.589 39.215 1.00 88.44 174 LYS A CA 1
ATOM 1410 C C . LYS A 1 174 ? -11.473 0.827 38.014 1.00 88.44 174 LYS A C 1
ATOM 1412 O O . LYS A 1 174 ? -11.886 1.449 37.037 1.00 88.44 174 LYS A O 1
ATOM 1417 N N . LYS A 1 175 ? -10.239 0.322 38.080 1.00 91.38 175 LYS A N 1
ATOM 1418 C CA . LYS A 1 175 ? -9.270 0.431 36.981 1.00 91.38 175 LYS A CA 1
ATOM 1419 C C . LYS A 1 175 ? -9.748 -0.318 35.740 1.00 91.38 175 LYS A C 1
ATOM 1421 O O . LYS A 1 175 ? -9.654 0.238 34.647 1.00 91.38 175 LYS A O 1
ATOM 1426 N N . ASP A 1 176 ? -10.319 -1.509 35.913 1.00 93.31 176 ASP A N 1
ATOM 1427 C CA . ASP A 1 176 ? -10.922 -2.285 34.826 1.00 93.31 176 ASP A CA 1
ATOM 1428 C C . ASP A 1 176 ? -12.032 -1.490 34.127 1.00 93.31 176 ASP A C 1
ATOM 1430 O O . ASP A 1 176 ? -12.028 -1.377 32.903 1.00 93.31 176 ASP A O 1
ATOM 1434 N N . LEU A 1 177 ? -12.943 -0.866 34.883 1.00 92.19 177 LEU A N 1
ATOM 1435 C CA . LEU A 1 177 ? -14.040 -0.085 34.306 1.00 92.19 177 LEU A CA 1
ATOM 1436 C C . LEU A 1 177 ? -13.546 1.158 33.554 1.00 92.19 177 LEU A C 1
ATOM 1438 O O . LEU A 1 177 ? -14.049 1.469 32.472 1.00 92.19 177 LEU A O 1
ATOM 1442 N N . ILE A 1 178 ? -12.538 1.855 34.085 1.00 92.19 178 ILE A N 1
ATOM 1443 C CA . ILE A 1 178 ? -11.889 2.977 33.387 1.00 92.19 178 ILE A CA 1
ATOM 1444 C C . ILE A 1 178 ? -11.247 2.484 32.086 1.00 92.19 178 ILE A C 1
ATOM 1446 O O . ILE A 1 178 ? -11.409 3.108 31.036 1.00 92.19 178 ILE A O 1
ATOM 1450 N N . HIS A 1 179 ? -10.560 1.341 32.126 1.00 94.12 179 HIS A N 1
ATOM 1451 C CA . HIS A 1 179 ? -9.935 0.761 30.944 1.00 94.12 179 HIS A CA 1
ATOM 1452 C C . HIS A 1 179 ? -10.968 0.381 29.875 1.00 94.12 179 HIS A C 1
ATOM 1454 O O . HIS A 1 179 ? -10.799 0.752 28.713 1.00 94.12 179 HIS A O 1
ATOM 1460 N N . LEU A 1 180 ? -12.064 -0.275 30.266 1.00 94.88 180 LEU A N 1
ATOM 1461 C CA . LEU A 1 180 ? -13.180 -0.597 29.373 1.00 94.88 180 LEU A CA 1
ATOM 1462 C C . LEU A 1 180 ? -13.799 0.666 28.767 1.00 94.88 180 LEU A C 1
ATOM 1464 O O . LEU A 1 180 ? -14.051 0.707 27.567 1.00 94.88 180 LEU A O 1
ATOM 1468 N N . THR A 1 181 ? -13.963 1.725 29.560 1.00 92.62 181 THR A N 1
ATOM 1469 C CA . THR A 1 181 ? -14.499 3.012 29.085 1.00 92.62 181 THR A CA 1
ATOM 1470 C C . THR A 1 181 ? -13.600 3.641 28.020 1.00 92.62 181 THR A C 1
ATOM 1472 O O . THR A 1 181 ? -14.086 4.098 26.987 1.00 92.62 181 THR A O 1
ATOM 1475 N N . ASN A 1 182 ? -12.280 3.595 28.207 1.00 93.62 182 ASN A N 1
ATOM 1476 C CA . ASN A 1 182 ? -11.330 4.087 27.207 1.00 93.62 182 ASN A CA 1
ATOM 1477 C C . ASN A 1 182 ? -11.358 3.247 25.919 1.00 93.62 182 ASN A C 1
ATOM 1479 O O . ASN A 1 182 ? -11.281 3.802 24.822 1.00 93.62 182 ASN A O 1
ATOM 1483 N N . LYS A 1 183 ? -11.504 1.918 26.028 1.00 93.94 183 LYS A N 1
ATOM 1484 C CA . LYS A 1 183 ? -11.683 1.053 24.850 1.00 93.94 183 LYS A CA 1
ATOM 1485 C C . LYS A 1 183 ? -12.980 1.382 24.107 1.00 93.94 183 LYS A C 1
ATOM 1487 O O . LYS A 1 183 ? -12.967 1.441 22.879 1.00 93.94 183 LYS A O 1
ATOM 1492 N N . VAL A 1 184 ? -14.071 1.633 24.838 1.00 91.88 184 VAL A N 1
ATOM 1493 C CA . VAL A 1 184 ? -15.357 2.057 24.264 1.00 91.88 184 VAL A CA 1
ATOM 1494 C C . VAL A 1 184 ? -15.196 3.360 23.490 1.00 91.88 184 VAL A C 1
ATOM 1496 O O . VAL A 1 184 ? -15.590 3.427 22.328 1.00 91.88 184 VAL A O 1
ATOM 1499 N N . PHE A 1 185 ? -14.546 4.358 24.094 1.00 89.50 185 PHE A N 1
ATOM 1500 C CA . PHE A 1 185 ? -14.284 5.646 23.454 1.00 89.50 185 PHE A CA 1
ATOM 1501 C C . PHE A 1 185 ? -13.528 5.497 22.125 1.00 89.50 185 PHE A C 1
ATOM 1503 O O . PHE A 1 185 ? -13.829 6.184 21.152 1.00 89.50 185 PHE A O 1
ATOM 1510 N N . PHE A 1 186 ? -12.571 4.570 22.068 1.00 91.38 186 PHE A N 1
ATOM 1511 C CA . PHE A 1 186 ? -11.788 4.323 20.863 1.00 91.38 186 PHE A CA 1
ATOM 1512 C C . PHE A 1 186 ? -12.562 3.548 19.780 1.00 91.38 186 PHE A C 1
ATOM 1514 O O . PHE A 1 186 ? -12.543 3.935 18.613 1.00 91.38 186 PHE A O 1
ATOM 1521 N N . LEU A 1 187 ? -13.236 2.448 20.138 1.00 90.56 187 LEU A N 1
ATOM 1522 C CA . LEU A 1 187 ? -13.868 1.536 19.167 1.00 90.56 187 LEU A CA 1
ATOM 1523 C C . LEU A 1 187 ? -15.249 2.000 18.672 1.00 90.56 187 LEU A C 1
ATOM 1525 O O . LEU A 1 187 ? -15.670 1.621 17.569 1.00 90.56 187 LEU A O 1
ATOM 1529 N N . PHE A 1 188 ? -15.932 2.826 19.464 1.00 90.00 188 PHE A N 1
ATOM 1530 C CA . PHE A 1 188 ? -17.257 3.383 19.176 1.00 90.00 188 PHE A CA 1
ATOM 1531 C C . PHE A 1 188 ? -17.216 4.915 19.102 1.00 90.00 188 PHE A C 1
ATOM 1533 O O . PHE A 1 188 ? -18.148 5.598 19.525 1.00 90.00 188 PHE A O 1
ATOM 1540 N N . ALA A 1 189 ? -16.115 5.462 18.579 1.00 83.19 189 ALA A N 1
ATOM 1541 C CA . ALA A 1 189 ? -15.941 6.900 18.420 1.00 83.19 189 ALA A CA 1
ATOM 1542 C C . ALA A 1 189 ? -17.164 7.534 17.727 1.00 83.19 189 ALA A C 1
ATOM 1544 O O . ALA A 1 189 ? -17.544 7.127 16.628 1.00 83.19 189 ALA A O 1
ATOM 1545 N N . GLY A 1 190 ? -17.767 8.529 18.384 1.00 83.75 190 GLY A N 1
ATOM 1546 C CA . GLY A 1 190 ? -18.961 9.233 17.906 1.00 83.75 190 GLY A CA 1
ATOM 1547 C C . GLY A 1 190 ? -20.289 8.776 18.521 1.00 83.75 190 GLY A C 1
ATOM 1548 O O . GLY A 1 190 ? -21.284 9.469 18.332 1.00 83.75 190 GLY A O 1
ATOM 1549 N N . ASP A 1 191 ? -20.330 7.679 19.288 1.00 88.94 191 ASP A N 1
ATOM 1550 C CA . ASP A 1 191 ? -21.539 7.278 20.022 1.00 88.94 191 ASP A CA 1
ATOM 1551 C C . ASP A 1 191 ? -21.596 7.925 21.415 1.00 88.94 191 ASP A C 1
ATOM 1553 O O . ASP A 1 191 ? -21.072 7.413 22.411 1.00 88.94 191 ASP A O 1
ATOM 1557 N N . GLU A 1 192 ? -22.266 9.074 21.492 1.00 88.12 192 GLU A N 1
ATOM 1558 C CA . GLU A 1 192 ? -22.480 9.778 22.757 1.00 88.12 192 GLU A CA 1
ATOM 1559 C C . GLU A 1 192 ? -23.352 8.993 23.743 1.00 88.12 192 GLU A C 1
ATOM 1561 O O . GLU A 1 192 ? -23.233 9.175 24.958 1.00 88.12 192 GLU A O 1
ATOM 1566 N N . THR A 1 193 ? -24.248 8.136 23.251 1.00 89.81 193 THR A N 1
ATOM 1567 C CA . THR A 1 193 ? -25.195 7.412 24.103 1.00 89.81 193 THR A CA 1
ATOM 1568 C C . THR A 1 193 ? -24.494 6.301 24.871 1.00 89.81 193 THR A C 1
ATOM 1570 O O . THR A 1 193 ? -24.723 6.142 26.073 1.00 89.81 193 THR A O 1
ATOM 1573 N N . LEU A 1 194 ? -23.581 5.592 24.205 1.00 89.81 194 LEU A N 1
ATOM 1574 C CA . LEU A 1 194 ? -22.750 4.561 24.807 1.00 89.81 194 LEU A CA 1
ATOM 1575 C C . LEU A 1 194 ? -21.748 5.174 25.790 1.00 89.81 194 LEU A C 1
ATOM 1577 O O . LEU A 1 194 ? -21.540 4.637 26.878 1.00 89.81 194 LEU A O 1
ATOM 1581 N N . TYR A 1 195 ? -21.189 6.341 25.456 1.00 88.38 195 TYR A N 1
ATOM 1582 C CA . TYR A 1 195 ? -20.326 7.093 26.365 1.00 88.38 195 TYR A CA 1
ATOM 1583 C C . TYR A 1 195 ? -21.049 7.487 27.660 1.00 88.38 195 TYR A C 1
ATOM 1585 O O . TYR A 1 195 ? -20.544 7.230 28.754 1.00 88.38 195 TYR A O 1
ATOM 1593 N N . ARG A 1 196 ? -22.250 8.070 27.548 1.00 90.81 196 ARG A N 1
ATOM 1594 C CA . ARG A 1 196 ? -23.067 8.443 28.714 1.00 90.81 196 ARG A CA 1
ATOM 1595 C C . ARG A 1 196 ? -23.399 7.228 29.571 1.00 90.81 196 ARG A C 1
ATOM 1597 O O . ARG A 1 196 ? -23.231 7.282 30.781 1.00 90.81 196 ARG A O 1
ATOM 1604 N N . TRP A 1 197 ? -23.774 6.116 28.946 1.00 92.44 197 TRP A N 1
ATOM 1605 C CA . TRP A 1 197 ? -24.061 4.878 29.664 1.00 92.44 197 TRP A CA 1
ATOM 1606 C C . TRP A 1 197 ? -22.838 4.329 30.424 1.00 92.44 197 TRP A C 1
ATOM 1608 O O . TRP A 1 197 ? -22.957 3.960 31.591 1.00 92.44 197 TRP A O 1
ATOM 1618 N N . MET A 1 198 ? -21.641 4.350 29.824 1.00 92.25 198 MET A N 1
ATOM 1619 C CA . MET A 1 198 ? -20.402 3.972 30.525 1.00 92.25 198 MET A CA 1
ATOM 1620 C C . MET A 1 198 ? -20.089 4.906 31.700 1.00 92.25 198 MET A C 1
ATOM 1622 O O . MET A 1 198 ? -19.639 4.456 32.755 1.00 92.25 198 MET A O 1
ATOM 1626 N N . TYR A 1 199 ? -20.345 6.202 31.538 1.00 91.62 199 TYR A N 1
ATOM 1627 C CA . TYR A 1 199 ? -20.189 7.184 32.605 1.00 91.62 199 TYR A CA 1
ATOM 1628 C C . TYR A 1 199 ? -21.184 6.947 33.756 1.00 91.62 199 TYR A C 1
ATOM 1630 O O . TYR A 1 199 ? -20.795 6.972 34.925 1.00 91.62 199 TYR A O 1
ATOM 1638 N N . ASP A 1 200 ? -22.438 6.618 33.442 1.00 91.81 200 ASP A N 1
ATOM 1639 C CA . ASP A 1 200 ? -23.463 6.271 34.432 1.00 91.81 200 ASP A CA 1
ATOM 1640 C C . ASP A 1 200 ? -23.087 5.003 35.216 1.00 91.81 200 ASP A C 1
ATOM 1642 O O . ASP A 1 200 ? -23.258 4.960 36.440 1.00 91.81 200 ASP A O 1
ATOM 1646 N N . LEU A 1 201 ? -22.497 3.999 34.553 1.00 91.00 201 LEU A N 1
ATOM 1647 C CA . LEU A 1 201 ? -21.929 2.822 35.222 1.00 91.00 201 LEU A CA 1
ATOM 1648 C C . LEU A 1 201 ? -20.804 3.212 36.191 1.00 91.00 201 LEU A C 1
ATOM 1650 O O . LEU A 1 201 ? -20.786 2.749 37.334 1.00 91.00 201 LEU A O 1
ATOM 1654 N N . GLN A 1 202 ? -19.885 4.089 35.776 1.00 91.19 202 GLN A N 1
ATOM 1655 C CA . GLN A 1 202 ? -18.794 4.563 36.636 1.00 91.19 202 GLN A CA 1
ATOM 1656 C C . GLN A 1 202 ? -19.309 5.301 37.874 1.00 91.19 202 GLN A C 1
ATOM 1658 O O . GLN A 1 202 ? -18.867 5.009 38.988 1.00 91.19 202 GLN A O 1
ATOM 1663 N N . ILE A 1 203 ? -20.258 6.224 37.697 1.00 89.12 203 ILE A N 1
ATOM 1664 C CA . ILE A 1 203 ? -20.867 6.968 38.805 1.00 89.12 203 ILE A CA 1
ATOM 1665 C C . ILE A 1 203 ? -21.587 6.019 39.754 1.00 89.12 203 ILE A C 1
ATOM 1667 O O . ILE A 1 203 ? -21.414 6.124 40.968 1.00 89.12 203 ILE A O 1
ATOM 1671 N N . THR A 1 204 ? -22.406 5.113 39.220 1.00 87.94 204 THR A N 1
ATOM 1672 C CA . THR A 1 204 ? -23.205 4.192 40.037 1.00 87.94 204 THR A CA 1
ATOM 1673 C C . THR A 1 204 ? -22.294 3.289 40.861 1.00 87.94 204 THR A C 1
ATOM 1675 O O . THR A 1 204 ? -22.485 3.169 42.069 1.00 87.94 204 THR A O 1
ATOM 1678 N N . ARG A 1 205 ? -21.216 2.765 40.262 1.00 87.88 205 ARG A N 1
ATOM 1679 C CA . ARG A 1 205 ? -20.178 2.022 40.990 1.00 87.88 205 ARG A CA 1
ATOM 1680 C C . ARG A 1 205 ? -19.512 2.867 42.081 1.00 87.88 205 ARG A C 1
ATOM 1682 O O . ARG A 1 205 ? -19.323 2.383 43.192 1.00 87.88 205 ARG A O 1
ATOM 1689 N N . GLN A 1 206 ? -19.131 4.110 41.781 1.00 85.94 206 GLN A N 1
ATOM 1690 C CA . GLN A 1 206 ? -18.468 4.989 42.753 1.00 85.94 206 GLN A CA 1
ATOM 1691 C C . GLN A 1 206 ? -19.384 5.292 43.950 1.00 85.94 206 GLN A C 1
ATOM 1693 O O . GLN A 1 206 ? -18.955 5.162 45.093 1.00 85.94 206 GLN A O 1
ATOM 1698 N N . LYS A 1 207 ? -20.665 5.596 43.702 1.00 82.81 207 LYS A N 1
ATOM 1699 C CA . LYS A 1 207 ? -21.673 5.793 44.760 1.00 82.81 207 LYS A CA 1
ATOM 1700 C C . LYS A 1 207 ? -21.798 4.576 45.671 1.00 82.81 207 LYS A C 1
ATOM 1702 O O . LYS A 1 207 ? -21.893 4.742 46.884 1.00 82.81 207 LYS A O 1
ATOM 1707 N N . LEU A 1 208 ? -21.764 3.380 45.085 1.00 73.88 208 LEU A N 1
ATOM 1708 C CA . LEU A 1 208 ? -21.842 2.127 45.825 1.00 73.88 208 LEU A CA 1
ATOM 1709 C C . LEU A 1 208 ? -20.586 1.834 46.678 1.00 73.88 208 LEU A C 1
ATOM 1711 O O . LEU A 1 208 ? -20.677 1.083 47.643 1.00 73.88 208 LEU A O 1
ATOM 1715 N N . GLN A 1 209 ? -19.419 2.396 46.338 1.00 75.31 209 GLN A N 1
ATOM 1716 C CA . GLN A 1 209 ? -18.207 2.303 47.167 1.00 75.31 209 GLN A CA 1
ATOM 1717 C C . GLN A 1 209 ? -18.243 3.301 48.337 1.00 75.31 209 GLN A C 1
ATOM 1719 O O . GLN A 1 209 ? -17.841 2.960 49.447 1.00 75.31 209 GLN A O 1
ATOM 1724 N N . ASP A 1 210 ? -18.707 4.529 48.087 1.00 73.88 210 ASP A N 1
ATOM 1725 C CA . ASP A 1 210 ? -18.626 5.636 49.053 1.00 73.88 210 ASP A CA 1
ATOM 1726 C C . ASP A 1 210 ? -19.731 5.602 50.118 1.00 73.88 210 ASP A C 1
ATOM 1728 O O . ASP A 1 210 ? -19.567 6.129 51.220 1.00 73.88 210 ASP A O 1
ATOM 1732 N N . ARG A 1 211 ? -20.881 5.004 49.799 1.00 62.88 211 ARG A N 1
ATOM 1733 C CA . ARG A 1 211 ? -22.000 4.818 50.725 1.00 62.88 211 ARG A CA 1
ATOM 1734 C C . ARG A 1 211 ? -22.111 3.332 51.011 1.00 62.88 211 ARG A C 1
ATOM 1736 O O . ARG A 1 211 ? -22.023 2.547 50.079 1.00 62.88 211 ARG A O 1
ATOM 1743 N N . LEU A 1 212 ? -22.315 2.949 52.272 1.00 58.72 212 LEU A N 1
ATOM 1744 C CA . LEU A 1 212 ? -22.709 1.589 52.653 1.00 58.72 212 LEU A CA 1
ATOM 1745 C C . LEU A 1 212 ? -23.996 1.202 51.902 1.00 58.72 212 LEU A C 1
ATOM 1747 O O . LEU A 1 212 ? -25.098 1.446 52.378 1.00 58.72 212 LEU A O 1
ATOM 1751 N N . ASP A 1 213 ? -23.808 0.687 50.691 1.00 62.72 213 ASP A N 1
ATOM 1752 C CA . ASP A 1 213 ? -24.670 -0.160 49.888 1.00 62.72 213 ASP A CA 1
ATOM 1753 C C . ASP A 1 213 ? -26.172 -0.047 50.182 1.00 62.72 213 ASP A C 1
ATOM 1755 O O . ASP A 1 213 ? -26.738 -0.794 50.985 1.00 62.72 213 AS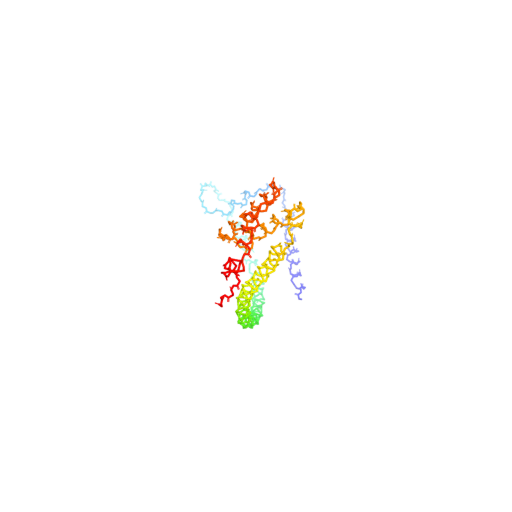P A O 1
ATOM 1759 N N . THR A 1 214 ? -26.838 0.906 49.526 1.00 68.00 214 THR A N 1
ATOM 1760 C CA . THR A 1 214 ? -28.293 1.016 49.627 1.00 68.00 214 THR A CA 1
ATOM 1761 C C . THR A 1 214 ? -28.960 0.156 48.555 1.00 68.00 214 THR A C 1
ATOM 1763 O O . THR A 1 214 ? -28.521 0.108 47.405 1.00 68.00 214 THR A O 1
ATOM 1766 N N . ALA A 1 215 ? -30.082 -0.489 48.894 1.00 76.81 215 ALA A N 1
ATOM 1767 C CA . ALA A 1 215 ? -30.874 -1.277 47.941 1.00 76.81 215 ALA A CA 1
ATOM 1768 C C . ALA A 1 215 ? -31.254 -0.484 46.669 1.00 76.81 215 ALA A C 1
ATOM 1770 O O . ALA A 1 215 ? -31.421 -1.061 45.594 1.00 76.81 215 ALA A O 1
ATOM 1771 N N . ASN A 1 216 ? -31.341 0.844 46.781 1.00 82.50 216 ASN A N 1
ATOM 1772 C CA . ASN A 1 216 ? -31.603 1.755 45.673 1.00 82.50 216 ASN A CA 1
ATOM 1773 C C . ASN A 1 216 ? -30.449 1.808 44.657 1.00 82.50 216 ASN A C 1
ATOM 1775 O O . ASN A 1 216 ? -30.693 1.764 43.455 1.00 82.50 216 ASN A O 1
ATOM 1779 N N . ASP A 1 217 ? -29.199 1.851 45.116 1.00 81.19 217 ASP A N 1
ATOM 1780 C CA . ASP A 1 217 ? -28.033 1.932 44.230 1.00 81.19 217 ASP A CA 1
ATOM 1781 C C . ASP A 1 217 ? -27.792 0.593 43.503 1.00 81.19 217 ASP A C 1
ATOM 1783 O O . ASP A 1 217 ? -27.449 0.574 42.319 1.00 81.19 217 ASP A O 1
ATOM 1787 N N . ARG A 1 218 ? -28.071 -0.542 44.168 1.00 79.25 218 ARG A N 1
ATOM 1788 C CA . ARG A 1 218 ? -28.069 -1.873 43.528 1.00 79.25 218 ARG A CA 1
ATOM 1789 C C . ARG A 1 218 ? -29.149 -1.998 42.452 1.00 79.25 218 ARG A C 1
ATOM 1791 O O . ARG A 1 218 ? -28.902 -2.582 41.401 1.00 79.25 218 ARG A O 1
ATOM 1798 N N . SER A 1 219 ? -30.332 -1.437 42.703 1.00 84.69 219 SER A N 1
ATOM 1799 C CA . SER A 1 219 ? -31.424 -1.392 41.723 1.00 84.69 219 SER A CA 1
ATOM 1800 C C . SER A 1 219 ? -31.055 -0.539 40.503 1.00 84.69 219 SER A C 1
ATOM 1802 O O . SER A 1 219 ? -31.279 -0.952 39.368 1.00 84.69 219 SER A O 1
ATOM 1804 N N . GLN A 1 220 ? -30.400 0.610 40.715 1.00 85.88 220 GLN A N 1
ATOM 1805 C CA . GLN A 1 220 ? -29.883 1.444 39.621 1.00 85.88 220 GLN A CA 1
ATOM 1806 C C . GLN A 1 220 ? -28.829 0.711 38.788 1.00 85.88 220 GLN A C 1
ATOM 1808 O O . GLN A 1 220 ? -28.893 0.753 37.561 1.00 85.88 220 GLN A O 1
ATOM 1813 N N . TRP A 1 221 ? -27.900 -0.003 39.434 1.00 87.31 221 TRP A N 1
ATOM 1814 C CA . TRP A 1 221 ? -26.939 -0.849 38.727 1.00 87.31 221 TRP A CA 1
ATOM 1815 C C . TRP A 1 221 ? -27.651 -1.902 37.874 1.00 87.31 221 TRP A C 1
ATOM 18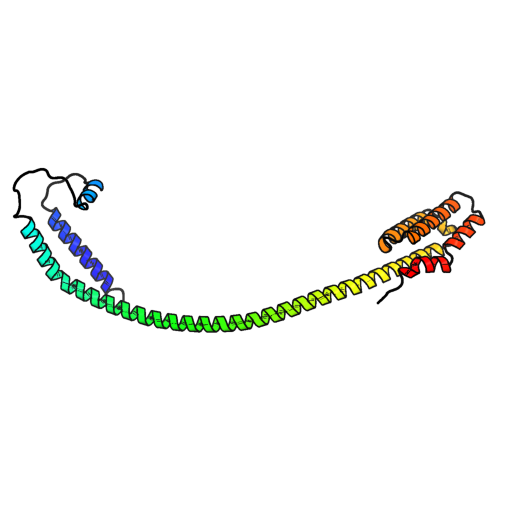17 O O . TRP A 1 221 ? -27.403 -1.970 36.674 1.00 87.31 221 TRP A O 1
ATOM 1827 N N . ALA A 1 222 ? -28.590 -2.653 38.461 1.00 86.56 222 ALA A N 1
ATOM 1828 C CA . ALA A 1 222 ? -29.372 -3.674 37.763 1.00 86.56 222 ALA A CA 1
ATOM 1829 C C . ALA A 1 222 ? -30.151 -3.110 36.560 1.00 86.56 222 ALA A C 1
ATOM 1831 O O . ALA A 1 222 ? -30.212 -3.749 35.512 1.00 86.56 222 ALA A O 1
ATOM 1832 N N . ALA A 1 223 ? -30.699 -1.897 36.676 1.00 88.50 223 ALA A N 1
ATOM 1833 C CA . ALA A 1 223 ? -31.376 -1.223 35.571 1.00 88.50 223 ALA A CA 1
ATOM 1834 C C . ALA A 1 223 ? -30.408 -0.872 34.425 1.00 88.50 223 ALA A C 1
ATOM 1836 O O . ALA A 1 223 ? -30.733 -1.088 33.255 1.00 88.50 223 ALA A O 1
ATOM 1837 N N . LEU A 1 224 ? -29.206 -0.382 34.753 1.00 87.19 224 LEU A N 1
ATOM 1838 C CA . LEU A 1 224 ? -28.175 -0.025 33.771 1.00 87.19 224 LEU A CA 1
ATOM 1839 C C . LEU A 1 224 ? -27.599 -1.236 33.030 1.00 87.19 224 LEU A C 1
ATOM 1841 O O . LEU A 1 224 ? -27.186 -1.087 31.880 1.00 87.19 224 LEU A O 1
ATOM 1845 N N . ILE A 1 225 ? -27.569 -2.407 33.669 1.00 88.69 225 ILE A N 1
ATOM 1846 C CA . ILE A 1 225 ? -27.062 -3.656 33.077 1.00 88.69 225 ILE A CA 1
ATOM 1847 C C . ILE A 1 225 ? -28.176 -4.573 32.562 1.00 88.69 225 ILE A C 1
ATOM 1849 O O . ILE A 1 225 ? -27.898 -5.714 32.197 1.00 88.69 225 ILE A O 1
ATOM 1853 N N . SER A 1 226 ? -29.429 -4.105 32.554 1.00 87.44 226 SER A N 1
ATOM 1854 C CA . SER A 1 226 ? -30.555 -4.889 32.042 1.00 87.44 226 SER A CA 1
ATOM 1855 C C . SER A 1 226 ? -30.271 -5.359 30.616 1.00 87.44 226 SER A C 1
ATOM 1857 O O . SER A 1 226 ? -29.748 -4.598 29.801 1.00 87.44 226 SER A O 1
ATOM 1859 N N . GLU A 1 227 ? -30.599 -6.621 30.325 1.00 83.12 227 GLU A N 1
ATOM 1860 C CA . GLU A 1 227 ? -30.282 -7.269 29.047 1.00 83.12 227 GLU A CA 1
ATOM 1861 C C . GLU A 1 227 ? -30.792 -6.431 27.863 1.00 83.12 227 GLU A C 1
ATOM 1863 O O . GLU A 1 227 ? -30.032 -6.121 26.944 1.00 83.12 227 GLU A O 1
ATOM 1868 N N . ASP A 1 228 ? -32.027 -5.936 27.954 1.00 83.69 228 ASP A N 1
ATOM 1869 C CA . ASP A 1 228 ? -32.640 -5.078 26.938 1.00 83.69 228 ASP A CA 1
ATOM 1870 C C . ASP A 1 228 ? -31.849 -3.792 26.685 1.00 83.69 228 ASP A C 1
ATOM 1872 O O . ASP A 1 228 ? -31.567 -3.447 25.535 1.00 83.69 228 ASP A O 1
ATOM 1876 N N . LEU A 1 229 ? -31.464 -3.078 27.748 1.00 81.69 229 LEU A N 1
ATOM 1877 C CA . LEU A 1 229 ? -30.710 -1.836 27.615 1.00 81.69 229 LEU A CA 1
ATOM 1878 C C . LEU A 1 229 ? -29.306 -2.125 27.084 1.00 81.69 229 LEU A C 1
ATOM 1880 O O . LEU A 1 229 ? -28.852 -1.448 26.166 1.00 81.69 229 LEU A O 1
ATOM 1884 N N . PHE A 1 230 ? -28.645 -3.155 27.611 1.00 83.00 230 PHE A N 1
ATOM 1885 C CA . PHE A 1 230 ? -27.309 -3.565 27.201 1.00 83.00 230 PHE A CA 1
ATOM 1886 C C . PHE A 1 230 ? -27.267 -3.884 25.704 1.00 83.00 230 PHE A C 1
ATOM 1888 O O . PHE A 1 230 ? -26.499 -3.280 24.959 1.00 83.00 230 PHE A O 1
ATOM 1895 N N . HIS A 1 231 ? -28.145 -4.765 25.223 1.00 82.38 231 HIS A N 1
ATOM 1896 C CA . HIS A 1 231 ? -28.210 -5.097 23.801 1.00 82.38 231 HIS A CA 1
ATOM 1897 C C . HIS A 1 231 ? -28.602 -3.898 22.940 1.00 82.38 231 HIS A C 1
ATOM 1899 O O . HIS A 1 231 ? -28.011 -3.701 21.877 1.00 82.38 231 HIS A O 1
ATOM 1905 N N . MET A 1 232 ? -29.544 -3.068 23.396 1.00 85.19 232 MET A N 1
ATOM 1906 C CA . MET A 1 232 ? -29.949 -1.859 22.679 1.00 85.19 232 MET A CA 1
ATOM 1907 C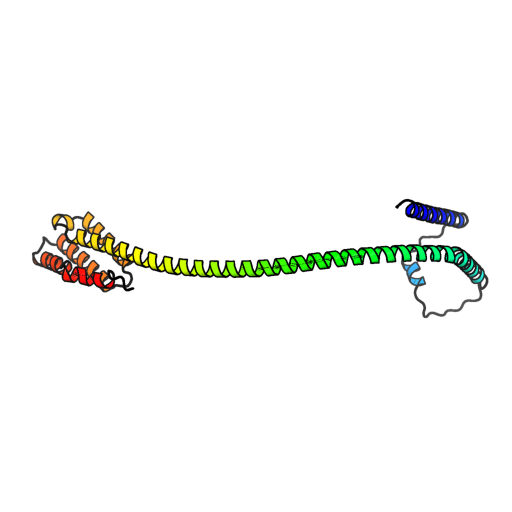 C . MET A 1 232 ? -28.771 -0.904 22.455 1.00 85.19 232 MET A C 1
ATOM 1909 O O . MET A 1 232 ? -28.630 -0.388 21.349 1.00 85.19 232 MET A O 1
ATOM 1913 N N . ARG A 1 233 ? -27.894 -0.716 23.452 1.00 84.12 233 ARG A N 1
ATOM 1914 C CA . ARG A 1 233 ? -26.723 0.174 23.340 1.00 84.12 233 ARG A CA 1
ATOM 1915 C C . ARG A 1 233 ? -25.701 -0.281 22.301 1.00 84.12 233 ARG A C 1
ATOM 1917 O O . ARG A 1 233 ? -25.039 0.557 21.705 1.00 84.12 233 ARG A O 1
ATOM 1924 N N . PHE A 1 234 ? -25.574 -1.585 22.063 1.00 85.56 234 PHE A N 1
ATOM 1925 C CA . PHE A 1 234 ? -24.596 -2.119 21.108 1.00 85.56 234 PHE A CA 1
ATOM 1926 C C . PHE A 1 234 ? -25.196 -2.510 19.750 1.00 85.56 234 PHE A C 1
ATOM 1928 O O . PHE A 1 234 ? -24.446 -2.779 18.810 1.00 85.56 234 PHE A O 1
ATOM 1935 N N . LYS A 1 235 ? -26.528 -2.525 19.614 1.00 83.75 235 LYS A N 1
ATOM 1936 C CA . LYS A 1 235 ? -27.246 -3.024 18.429 1.00 83.75 235 LYS A CA 1
ATOM 1937 C C . LYS A 1 235 ? -26.780 -2.385 17.118 1.00 83.75 235 LYS A C 1
ATOM 1939 O O . LYS A 1 235 ? -26.570 -3.087 16.131 1.00 83.75 235 LYS A O 1
ATOM 1944 N N . GLU A 1 236 ? -26.594 -1.070 17.107 1.00 79.31 236 GLU A N 1
ATOM 1945 C CA . GLU A 1 236 ? -26.200 -0.330 15.899 1.00 79.31 236 GLU A CA 1
ATOM 1946 C C . GLU A 1 236 ? -24.768 -0.640 15.448 1.00 79.31 236 GLU A C 1
ATOM 1948 O O . GLU A 1 236 ? -24.445 -0.516 14.270 1.00 79.31 236 GLU A O 1
ATOM 1953 N N . HIS A 1 237 ? -23.914 -1.110 16.359 1.00 81.44 237 HIS A N 1
ATOM 1954 C CA . HIS A 1 237 ? -22.498 -1.361 16.081 1.00 81.44 237 HIS A CA 1
ATOM 1955 C C . HIS A 1 237 ? -22.150 -2.835 15.892 1.00 81.44 237 HIS A C 1
ATOM 1957 O O . HIS A 1 237 ? -21.068 -3.139 15.386 1.00 81.44 237 HIS A O 1
ATOM 1963 N N . LEU A 1 238 ? -23.051 -3.729 16.307 1.00 81.25 238 LEU A N 1
ATOM 1964 C CA . LEU A 1 238 ? -22.949 -5.183 16.170 1.00 81.25 238 LEU A CA 1
ATOM 1965 C C . LEU A 1 238 ? -23.801 -5.719 15.008 1.00 81.25 238 LEU A C 1
ATOM 1967 O O . LEU A 1 238 ? -24.143 -6.899 14.972 1.00 81.25 238 LEU A O 1
ATOM 1971 N N . THR A 1 239 ? -24.129 -4.867 14.039 1.00 77.25 239 THR A N 1
ATOM 1972 C CA . THR A 1 239 ? -24.762 -5.272 12.782 1.00 77.25 239 THR A CA 1
ATOM 1973 C C . THR A 1 239 ? -23.805 -5.009 11.623 1.00 77.25 239 THR A C 1
ATOM 1975 O O . THR A 1 239 ? -23.283 -3.908 11.455 1.00 77.25 239 THR A O 1
ATOM 1978 N N . ILE A 1 240 ? -23.531 -6.048 10.833 1.00 67.56 240 ILE A N 1
ATOM 1979 C CA . ILE A 1 240 ? -22.791 -5.920 9.577 1.00 67.56 240 ILE A CA 1
ATOM 1980 C C . ILE A 1 240 ? -23.847 -5.677 8.500 1.00 67.56 240 ILE A C 1
ATOM 1982 O O . ILE A 1 240 ? -24.476 -6.622 8.036 1.00 67.56 240 ILE A O 1
ATOM 1986 N N . TYR A 1 241 ? -24.100 -4.416 8.151 1.00 60.19 241 TYR A N 1
ATOM 1987 C CA . TYR A 1 241 ? -24.852 -4.120 6.932 1.00 60.19 241 TYR A CA 1
ATOM 1988 C C . TYR A 1 241 ? -23.956 -4.432 5.722 1.00 60.19 241 TYR A C 1
ATOM 1990 O O . TYR A 1 241 ? -22.790 -4.016 5.706 1.00 60.19 241 TYR A O 1
ATOM 1998 N N . GLU A 1 242 ? -24.494 -5.205 4.773 1.00 47.38 242 GLU A N 1
ATOM 1999 C CA . GLU A 1 242 ? -23.843 -5.577 3.504 1.00 47.38 242 GLU A CA 1
ATOM 2000 C C . GLU A 1 242 ? -23.472 -4.355 2.650 1.00 47.38 242 GLU A C 1
ATOM 2002 O O . GLU A 1 242 ? -24.286 -3.406 2.563 1.00 47.38 242 GLU A O 1
#

Sequence (242 aa):
MKLPFVVGIVLTISYFIAFTVMVIGNVQPVPAYTISDFLQSFLPFGGATEDSYGSFVERRNLNSLGDFLAGLFAPVAFLWLIVTAFVQMQELADTRKEMSQQRKAMQDQVEEARANKVFVEKQTNIMSDQAEQAKITYFKNRKLQMFDKRMELYNEIKRFTERNWEQLSTEPSKKDLIHLTNKVFFLFAGDETLYRWMYDLQITRQKLQDRLDTANDRSQWAALISEDLFHMRFKEHLTIYE

Radius of gyration: 55.19 Å; chains: 1; bounding box: 106×69×118 Å

Organism: Agrobacterium tumefaciens (NCBI:txid358)

Secondary structure (DSSP, 8-state):
--HHHHHHHHHHHHHHHHHHHHHHTT----PPPPHHHHHGGG-------------TTHHHHHHHHHHHHHHHHHHHHHHHHHHHHHHHHHHHHHHHHHHHHHHHHHHHHHHHHHHHHHHHHHHHHHHHHHHHHHHHHHHHHHHHHHHHHHHHHHHHHHHHHTS-HHHHTSHHHHHHHHHHHHHHHHHTTT-HHHHHHHHHHHHHHHHHHHTT--HHHHHHHHHHT-HHHHHHHHTTTS----

pLDDT: mean 76.15, std 18.49, range [34.75, 95.69]

Foldseek 3Di:
DPPVVVVVVVVVVVVVVVVVCVVPPDDDDDDDDDPVVVVVVPDDDDDDDDDDDDDPPPVVVVVVVVVVVCVVCVVVVVVVVVVVVVVVVVVVVVVVVVVVVVVVVVVVVVVVVVVVVVVVVVVVVVVVVVVVVVVVVVVVVVLVVLLVLLVVLLVLVLVLLPDDLVVLLDPVVLVSLVVSLVSCCVSVPPQPPLNVLSVQLNVLSVVCNVDVHDPVSVVSSCVSSPPVNSCVSCVVVNDDDD